Protein AF-A0A356XDW1-F1 (afdb_monomer_lite)

Radius of gyration: 17.41 Å; chains: 1; bounding box: 44×45×43 Å

Sequence (253 aa):
MNKEIVALQLFSIRNHLSNGYKEAVMKISSMGYQGVELAGDYGGMTAFELKEFLGECRLKVIGAHVSFEELMNQLDQVIDFHKEIGNQYIVCPYAPLEAEDDFRGILDDLNRIGEQCRKSDLLFGYHNHAAEFKSFRGHAGFDILLKGTDPDLVFFELDTSWMQVGGHDPVDYCEKYPGRFKLSHIRDYKINENRKIIPQAIGNGIMDFHRIIPSLEKNGCHYLIVELGTNDFESVEASFRNIIKILKRNNTF

pLDDT: mean 94.43, std 7.96, range [47.41, 98.88]

Structure (mmCIF, N/CA/C/O backbone):
data_AF-A0A356XDW1-F1
#
_entry.id   AF-A0A356XDW1-F1
#
loop_
_atom_site.group_PDB
_atom_site.id
_atom_site.type_symbol
_atom_site.label_atom_id
_atom_site.label_alt_id
_atom_site.label_comp_id
_atom_site.label_asym_id
_atom_site.label_entity_id
_atom_site.label_seq_id
_atom_site.pdbx_PDB_ins_code
_atom_site.Cartn_x
_atom_site.Cartn_y
_atom_site.Cartn_z
_atom_site.occupancy
_atom_site.B_iso_or_equiv
_atom_site.auth_seq_id
_atom_site.auth_comp_id
_atom_site.auth_asym_id
_atom_site.auth_atom_id
_atom_site.pdbx_PDB_model_num
ATOM 1 N N . MET A 1 1 ? -10.675 7.616 -6.843 1.00 55.53 1 MET A N 1
ATOM 2 C CA . MET A 1 1 ? -9.928 7.922 -5.610 1.00 55.53 1 MET A CA 1
ATOM 3 C C . MET A 1 1 ? -10.831 8.598 -4.591 1.00 55.53 1 MET A C 1
ATOM 5 O O . MET A 1 1 ? -11.564 9.511 -4.967 1.00 55.53 1 MET A O 1
ATOM 9 N N . ASN A 1 2 ? -10.802 8.166 -3.329 1.00 58.03 2 ASN A N 1
ATOM 10 C CA . ASN A 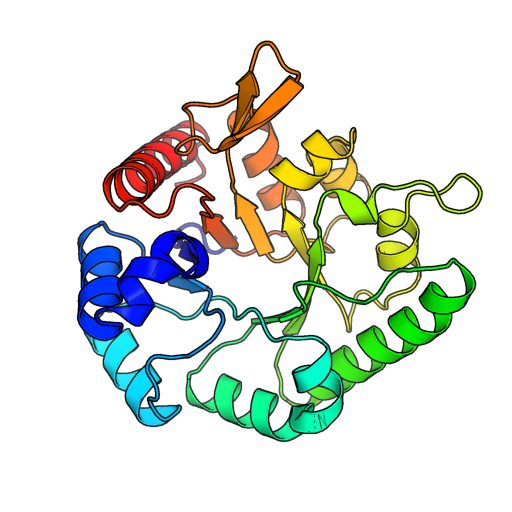1 2 ? -11.407 8.945 -2.251 1.00 58.03 2 ASN A CA 1
ATOM 11 C C . ASN A 1 2 ? -10.444 10.101 -1.949 1.00 58.03 2 ASN A C 1
ATOM 13 O O . ASN A 1 2 ? -9.482 9.936 -1.203 1.00 58.03 2 ASN A O 1
ATOM 17 N N . LYS A 1 3 ? -10.646 11.222 -2.654 1.00 56.84 3 LYS A N 1
ATOM 18 C CA . LYS A 1 3 ? -9.663 12.304 -2.834 1.00 56.84 3 LYS A CA 1
ATOM 19 C C . LYS A 1 3 ? -9.199 12.971 -1.543 1.00 56.84 3 LYS A C 1
ATOM 21 O O . LYS A 1 3 ? -8.251 13.731 -1.586 1.00 56.84 3 LYS A O 1
ATOM 26 N N . GLU A 1 4 ? -9.830 12.686 -0.413 1.00 67.69 4 GLU A N 1
ATOM 27 C CA . GLU A 1 4 ? -9.581 13.368 0.855 1.00 67.69 4 GLU A CA 1
ATOM 28 C C . GLU A 1 4 ? -8.634 12.610 1.794 1.00 67.69 4 GLU A C 1
ATOM 30 O O . GLU A 1 4 ? -8.264 13.158 2.830 1.00 67.69 4 GLU A O 1
ATOM 35 N N . ILE A 1 5 ? -8.246 11.366 1.476 1.00 85.75 5 ILE A N 1
ATOM 36 C CA . ILE A 1 5 ? -7.479 10.515 2.397 1.00 85.75 5 ILE A CA 1
ATOM 37 C C . ILE A 1 5 ? -6.066 10.278 1.869 1.00 85.75 5 ILE A C 1
ATOM 39 O O . ILE A 1 5 ? -5.863 9.553 0.896 1.00 85.75 5 ILE A O 1
ATOM 43 N N . VAL A 1 6 ? -5.093 10.846 2.578 1.00 93.75 6 VAL A N 1
ATOM 44 C CA . VAL A 1 6 ? -3.683 10.470 2.508 1.00 93.75 6 VAL A CA 1
ATOM 45 C C . VAL A 1 6 ? -3.373 9.630 3.737 1.00 93.75 6 VAL A C 1
ATOM 47 O O . VAL A 1 6 ? -3.632 10.045 4.872 1.00 93.75 6 VAL A O 1
ATOM 50 N N . ALA A 1 7 ? -2.816 8.447 3.504 1.00 97.62 7 ALA A N 1
ATOM 51 C CA . ALA A 1 7 ? -2.489 7.510 4.562 1.00 97.62 7 ALA A CA 1
ATOM 52 C C . ALA A 1 7 ? -0.987 7.315 4.729 1.00 97.62 7 ALA A C 1
ATOM 54 O O . ALA A 1 7 ? -0.208 7.677 3.849 1.00 97.62 7 ALA A O 1
ATOM 55 N N . LEU A 1 8 ? -0.596 6.744 5.864 1.00 98.44 8 LEU A N 1
ATOM 56 C CA . LEU A 1 8 ? 0.773 6.321 6.134 1.00 98.44 8 LEU A CA 1
ATOM 57 C C . LEU A 1 8 ? 0.816 4.805 6.337 1.00 98.44 8 LEU A C 1
ATOM 59 O O . LEU A 1 8 ? 0.067 4.282 7.162 1.00 98.44 8 LEU A O 1
ATOM 63 N N . GLN A 1 9 ? 1.734 4.124 5.658 1.00 98.44 9 GLN A N 1
ATOM 64 C CA . GLN A 1 9 ? 2.121 2.758 6.006 1.00 98.44 9 GLN A CA 1
ATOM 65 C C . GLN A 1 9 ? 2.940 2.787 7.301 1.00 98.44 9 GLN A C 1
ATOM 67 O O . GLN A 1 9 ? 4.038 3.356 7.346 1.00 98.44 9 GLN A O 1
ATOM 72 N N . LEU A 1 10 ? 2.397 2.193 8.366 1.00 97.69 10 LEU A N 1
ATOM 73 C CA . LEU A 1 10 ? 2.950 2.226 9.721 1.00 97.69 10 LEU A CA 1
ATOM 74 C C . LEU A 1 10 ? 4.351 1.606 9.838 1.00 97.69 10 LEU A C 1
ATOM 76 O O . LEU A 1 10 ? 5.129 2.025 10.699 1.00 97.69 10 LEU A O 1
ATOM 80 N N . PHE A 1 11 ? 4.753 0.718 8.927 1.00 96.31 11 PHE A N 1
ATOM 81 C CA . PHE A 1 11 ? 6.131 0.222 8.842 1.00 96.31 11 PHE A CA 1
ATOM 82 C C . PHE A 1 11 ? 7.176 1.351 8.703 1.00 96.31 11 PHE A C 1
ATOM 84 O O . PHE A 1 11 ? 8.324 1.220 9.157 1.00 96.31 11 PHE A O 1
ATOM 91 N N . SER A 1 12 ? 6.756 2.509 8.177 1.00 97.25 12 SER A N 1
ATOM 92 C CA . SER A 1 12 ? 7.557 3.737 8.096 1.00 97.25 12 SER A CA 1
ATOM 93 C C . SER A 1 12 ? 8.037 4.253 9.448 1.00 97.25 12 SER A C 1
ATOM 95 O O . SER A 1 12 ? 8.993 5.018 9.480 1.00 97.25 12 SER A O 1
ATOM 97 N N . ILE A 1 13 ? 7.389 3.861 10.549 1.00 96.56 13 ILE A N 1
ATOM 98 C CA . ILE A 1 13 ? 7.710 4.263 11.926 1.00 96.56 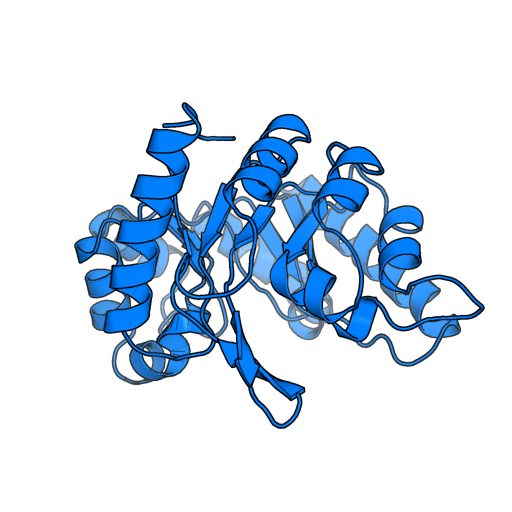13 ILE A CA 1
ATOM 99 C C . ILE A 1 13 ? 7.869 3.057 12.865 1.00 96.56 13 ILE A C 1
ATOM 101 O O . ILE A 1 13 ? 7.737 3.191 14.081 1.00 96.56 13 ILE A O 1
ATOM 105 N N . ARG A 1 14 ? 8.158 1.867 12.324 1.00 95.75 14 ARG A N 1
ATOM 106 C CA . ARG A 1 14 ? 8.240 0.594 13.068 1.00 95.75 14 ARG A CA 1
ATOM 107 C C . ARG A 1 14 ? 9.063 0.651 14.359 1.00 95.75 14 ARG A C 1
ATOM 109 O O . ARG A 1 14 ? 8.660 0.067 15.356 1.00 95.75 14 ARG A O 1
ATOM 116 N N . ASN A 1 15 ? 10.164 1.410 14.390 1.00 94.50 15 ASN A N 1
ATOM 117 C CA . ASN A 1 15 ? 10.976 1.507 15.609 1.00 94.50 15 ASN A CA 1
ATOM 118 C C . ASN A 1 15 ? 10.257 2.310 16.700 1.00 94.50 15 ASN A C 1
ATOM 120 O O . ASN A 1 15 ? 10.447 2.051 17.884 1.00 94.50 15 ASN A O 1
ATOM 124 N N . HIS A 1 16 ? 9.446 3.296 16.322 1.00 95.50 16 HIS A N 1
ATOM 125 C CA . HIS A 1 16 ? 8.624 4.045 17.266 1.00 95.50 16 HIS A CA 1
ATOM 126 C C . HIS A 1 16 ? 7.449 3.206 17.770 1.00 95.50 16 HIS A C 1
ATOM 128 O O . HIS A 1 16 ? 7.153 3.269 18.959 1.00 95.50 16 HIS A O 1
ATOM 134 N N . LEU A 1 17 ? 6.847 2.375 16.911 1.00 95.38 17 LEU A N 1
ATOM 135 C CA . LEU A 1 17 ? 5.764 1.466 17.303 1.00 95.38 17 LEU A CA 1
ATOM 136 C C . LEU A 1 17 ? 6.218 0.492 18.395 1.00 95.38 17 LEU A C 1
ATOM 138 O O . LEU A 1 17 ? 5.558 0.383 19.425 1.00 95.38 17 LEU A O 1
ATOM 142 N N . SER A 1 18 ? 7.400 -0.114 18.238 1.00 91.56 18 SER A N 1
ATOM 143 C CA . SER A 1 18 ? 7.965 -1.026 19.244 1.00 91.56 18 SER A CA 1
ATOM 144 C C . SER A 1 18 ? 8.281 -0.359 20.590 1.00 91.56 18 SER A C 1
ATOM 146 O O . SER A 1 18 ? 8.410 -1.050 21.596 1.00 91.56 18 SER A O 1
ATOM 148 N N . ASN A 1 19 ? 8.411 0.971 20.628 1.00 91.06 19 ASN A N 1
ATOM 149 C CA . ASN A 1 19 ? 8.689 1.737 21.848 1.00 91.06 19 ASN A CA 1
ATOM 150 C C . ASN A 1 19 ? 7.430 2.364 22.477 1.00 91.06 19 ASN A C 1
ATOM 152 O O . ASN A 1 19 ? 7.530 2.992 23.530 1.00 91.06 19 ASN A O 1
ATOM 156 N N . GLY A 1 20 ? 6.268 2.231 21.835 1.00 95.00 20 GLY A N 1
ATOM 157 C CA . GLY A 1 20 ? 5.023 2.878 22.247 1.00 95.00 20 GLY A CA 1
ATOM 158 C C . GLY A 1 20 ? 4.059 3.007 21.075 1.00 95.00 20 GLY A C 1
ATOM 159 O O . GLY A 1 20 ? 4.022 4.036 20.397 1.00 95.00 20 GLY A O 1
ATOM 160 N N . TYR A 1 21 ? 3.290 1.945 20.814 1.00 96.88 21 TYR A N 1
ATOM 161 C CA . TYR A 1 21 ? 2.403 1.871 19.651 1.00 96.88 21 TYR A CA 1
ATOM 162 C C . TYR A 1 21 ? 1.379 3.011 19.644 1.00 96.88 21 TYR A C 1
ATOM 164 O O . TYR A 1 21 ? 1.236 3.722 18.648 1.00 96.88 21 TYR A O 1
ATOM 172 N N . LYS A 1 22 ? 0.695 3.231 20.776 1.00 97.50 22 LYS A N 1
ATOM 173 C CA . LYS A 1 22 ? -0.352 4.253 20.874 1.00 97.50 22 LYS A CA 1
ATOM 174 C C . LYS A 1 22 ? 0.222 5.656 20.709 1.00 97.50 22 LYS A C 1
ATOM 176 O O . LYS A 1 22 ? -0.309 6.449 19.937 1.00 97.50 22 LYS A O 1
ATOM 181 N N . GLU A 1 23 ? 1.324 5.960 21.385 1.00 97.69 23 GLU A N 1
ATOM 182 C CA . GLU A 1 23 ? 1.991 7.260 21.308 1.00 97.69 23 GLU A CA 1
ATOM 183 C C . GLU A 1 23 ? 2.445 7.577 19.882 1.00 97.69 23 GLU A C 1
ATOM 185 O O . GLU A 1 23 ? 2.241 8.690 19.389 1.00 97.69 23 GLU A O 1
ATOM 190 N N . ALA A 1 24 ? 3.022 6.589 19.197 1.00 97.38 24 ALA A N 1
ATOM 191 C CA . ALA A 1 24 ? 3.487 6.745 17.831 1.00 97.38 24 ALA A CA 1
ATOM 192 C C . ALA A 1 24 ? 2.322 6.959 16.846 1.00 97.38 24 ALA A C 1
ATOM 194 O O . ALA A 1 24 ? 2.387 7.874 16.024 1.00 97.38 24 ALA A O 1
ATOM 195 N N . VAL A 1 25 ? 1.228 6.198 16.961 1.00 98.06 25 VAL A N 1
ATOM 196 C CA . VAL A 1 25 ? 0.038 6.363 16.103 1.00 98.06 25 VAL A CA 1
ATOM 197 C C . VAL A 1 25 ? -0.685 7.691 16.370 1.00 98.06 25 VAL A C 1
ATOM 199 O O . VAL A 1 25 ? -1.056 8.386 15.422 1.00 98.06 25 VAL A O 1
ATOM 202 N N . MET A 1 26 ? -0.813 8.117 17.632 1.00 98.06 26 MET A N 1
ATOM 203 C CA . MET A 1 26 ? -1.362 9.441 17.969 1.00 98.06 26 MET A CA 1
ATOM 204 C C . MET A 1 26 ? -0.544 10.570 17.334 1.00 98.06 26 MET A C 1
ATOM 206 O O . MET A 1 26 ? -1.103 11.569 16.874 1.00 98.06 26 MET A O 1
ATOM 210 N N . LYS A 1 27 ? 0.782 10.409 17.250 1.00 98.06 27 LYS A N 1
ATOM 211 C CA . LYS A 1 27 ? 1.644 11.377 16.571 1.00 98.06 27 LYS A CA 1
ATOM 212 C C . LYS A 1 27 ? 1.342 11.465 15.073 1.00 98.06 27 LYS A C 1
ATOM 214 O O . LYS A 1 27 ? 1.272 12.579 14.556 1.00 98.06 27 LYS A O 1
ATOM 219 N N . ILE A 1 28 ? 1.077 10.340 14.406 1.00 97.94 28 ILE A N 1
ATOM 220 C CA . ILE A 1 28 ? 0.663 10.316 12.991 1.00 97.94 28 ILE A CA 1
ATOM 221 C C . ILE A 1 28 ? -0.658 11.060 12.784 1.00 97.94 28 ILE A C 1
ATOM 223 O O . ILE A 1 28 ? -0.751 11.903 11.892 1.00 97.94 28 ILE A O 1
ATOM 227 N N . SER A 1 29 ? -1.641 10.825 13.657 1.00 97.50 29 SER A N 1
ATOM 228 C CA . SER A 1 29 ? -2.903 11.578 13.659 1.00 97.50 29 SER A CA 1
ATOM 229 C C . SER A 1 29 ? -2.667 13.089 13.804 1.00 97.50 29 SER A C 1
ATOM 231 O O . SER A 1 29 ? -3.184 13.883 13.016 1.00 97.50 29 SER A O 1
ATOM 233 N N . SER A 1 30 ? -1.797 13.504 14.734 1.00 97.75 30 SER A N 1
ATOM 234 C CA . SER A 1 30 ? -1.490 14.925 14.969 1.00 97.75 30 SER A CA 1
ATOM 235 C C . SER A 1 30 ? -0.811 15.629 13.785 1.00 97.75 30 SER A C 1
ATOM 237 O O . SER A 1 30 ? -0.920 16.847 13.659 1.00 97.75 30 SER A O 1
ATOM 239 N N . MET A 1 31 ? -0.146 14.876 12.899 1.00 97.19 31 MET A N 1
ATOM 240 C CA . MET A 1 31 ? 0.478 15.402 11.676 1.00 97.19 31 MET A CA 1
ATOM 241 C C . MET A 1 31 ? -0.544 15.679 10.566 1.00 97.19 31 MET A C 1
ATOM 243 O O . MET A 1 31 ? -0.233 16.403 9.621 1.00 97.19 31 MET A O 1
ATOM 247 N N . GLY A 1 32 ? -1.756 15.127 10.681 1.00 96.38 32 GLY A N 1
ATOM 248 C CA . GLY A 1 32 ? -2.864 15.358 9.756 1.00 96.38 32 GLY A CA 1
ATOM 249 C C . GLY A 1 32 ? -3.171 14.209 8.797 1.00 96.38 32 GLY A C 1
ATOM 250 O O . GLY A 1 32 ? -4.098 14.352 7.998 1.00 96.38 32 GLY A O 1
ATOM 251 N N . TYR A 1 33 ? -2.451 13.082 8.867 1.00 97.62 33 TYR A N 1
ATOM 252 C CA . TYR A 1 33 ? -2.825 11.879 8.114 1.00 97.62 33 TYR A CA 1
ATOM 253 C C . TYR A 1 33 ? -4.259 11.469 8.459 1.00 97.62 33 TYR A C 1
ATOM 255 O O . TYR A 1 33 ? -4.651 11.491 9.624 1.00 97.62 33 TYR A O 1
ATOM 263 N N . GLN A 1 34 ? -5.045 11.093 7.448 1.00 96.62 34 GLN A N 1
ATOM 264 C CA . GLN A 1 34 ? -6.447 10.692 7.642 1.00 96.62 34 GLN A CA 1
ATOM 265 C C . GLN A 1 34 ? -6.633 9.172 7.689 1.00 96.62 34 GLN A C 1
ATOM 267 O O . GLN A 1 34 ? -7.713 8.678 8.025 1.00 96.62 34 GLN A O 1
ATOM 272 N N . GLY A 1 35 ? -5.596 8.420 7.331 1.00 97.25 35 GLY A N 1
ATOM 273 C CA . GLY A 1 35 ? -5.626 6.971 7.364 1.00 97.25 35 GLY A CA 1
ATOM 274 C C . GLY A 1 35 ? -4.269 6.357 7.649 1.00 97.25 35 GLY A C 1
ATOM 275 O O . GLY A 1 35 ? -3.232 7.020 7.597 1.00 97.25 35 GLY A O 1
ATOM 276 N N . VAL A 1 36 ? -4.298 5.069 7.946 1.00 98.25 36 VAL A N 1
ATOM 277 C CA . VAL A 1 36 ? -3.116 4.241 8.139 1.00 98.25 36 VAL A CA 1
ATOM 278 C C . VAL A 1 36 ? -3.275 2.942 7.373 1.00 98.25 36 VAL A C 1
ATOM 280 O O . VAL A 1 36 ? -4.375 2.389 7.276 1.00 98.25 36 VAL A O 1
ATOM 283 N N . GLU A 1 37 ? -2.160 2.463 6.846 1.00 98.62 37 GLU A N 1
ATOM 284 C CA . GLU A 1 37 ? -2.013 1.0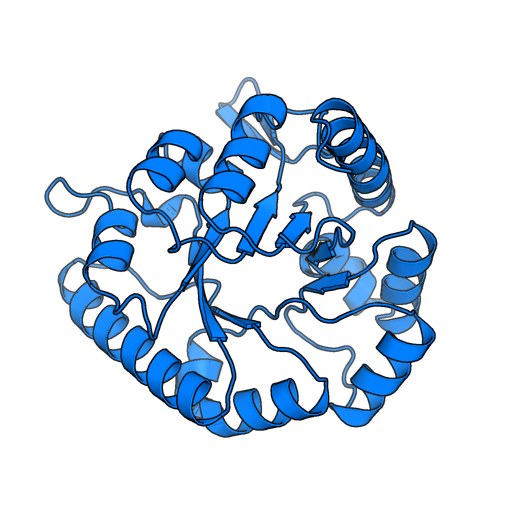68 6.479 1.00 98.62 37 GLU A CA 1
ATOM 285 C C . GLU A 1 37 ? -1.252 0.357 7.596 1.00 98.62 37 GLU A C 1
ATOM 287 O O . GLU A 1 37 ? -0.180 0.802 8.018 1.00 98.62 37 GLU A O 1
ATOM 292 N N . LEU A 1 38 ? -1.850 -0.708 8.122 1.00 98.19 38 LEU A N 1
ATOM 293 C CA . LEU A 1 38 ? -1.281 -1.465 9.231 1.00 98.19 38 LEU A CA 1
ATOM 294 C C . LEU A 1 38 ? -0.185 -2.415 8.730 1.00 98.19 38 LEU A C 1
ATOM 296 O O . LEU A 1 38 ? -0.240 -2.891 7.599 1.00 98.19 38 LEU A O 1
ATOM 300 N N . ALA A 1 39 ? 0.787 -2.732 9.581 1.00 94.19 39 ALA A N 1
ATOM 301 C CA . ALA A 1 39 ? 1.795 -3.755 9.314 1.00 94.19 39 ALA A CA 1
ATOM 302 C C . ALA A 1 39 ? 2.382 -4.278 10.626 1.00 94.19 39 ALA A C 1
ATOM 304 O O . ALA A 1 39 ? 2.553 -3.509 11.573 1.00 94.19 39 ALA A O 1
ATOM 305 N N . GLY A 1 40 ? 2.752 -5.559 10.650 1.00 87.81 40 GLY A N 1
ATOM 306 C CA . GLY A 1 40 ? 3.394 -6.182 11.807 1.00 87.81 40 GLY A CA 1
ATOM 307 C C . GLY A 1 40 ? 2.459 -6.308 13.009 1.00 87.81 40 GLY A C 1
ATOM 308 O O . GLY A 1 40 ? 1.288 -6.644 12.855 1.00 87.81 40 GLY A O 1
ATOM 309 N N . ASP A 1 41 ? 2.985 -6.063 14.212 1.00 81.12 41 ASP A N 1
ATOM 310 C CA . ASP A 1 41 ? 2.179 -6.104 15.428 1.00 81.12 41 ASP A CA 1
ATOM 311 C C . ASP A 1 41 ? 1.271 -4.871 15.541 1.00 81.12 41 ASP A C 1
ATOM 313 O O . ASP A 1 41 ? 1.663 -3.747 15.235 1.00 81.12 41 ASP A O 1
ATOM 317 N N . TYR A 1 42 ? 0.037 -5.078 15.999 1.00 93.25 42 TYR A N 1
ATOM 318 C CA . TYR A 1 42 ? -0.938 -4.004 16.202 1.00 93.25 42 TYR A CA 1
ATOM 319 C C . TYR A 1 42 ? -0.928 -3.496 17.651 1.00 93.25 42 TYR A C 1
ATOM 321 O O . TYR A 1 42 ? -1.976 -3.254 18.254 1.00 93.25 42 TYR A O 1
ATOM 329 N N . GLY A 1 43 ? 0.264 -3.403 18.254 1.00 91.06 43 GLY A N 1
ATOM 330 C CA . GLY A 1 43 ? 0.444 -2.981 19.645 1.00 91.06 43 GLY A CA 1
ATOM 331 C C . GLY A 1 43 ? -0.099 -3.976 20.674 1.00 91.06 43 GLY A C 1
ATOM 332 O O . GLY A 1 43 ? -0.410 -3.582 21.796 1.00 91.06 43 GLY A O 1
ATOM 333 N N . GLY A 1 44 ? -0.270 -5.245 20.285 1.00 92.31 44 GLY A N 1
ATOM 334 C CA . GLY A 1 44 ? -0.852 -6.300 21.124 1.00 92.31 44 GLY A CA 1
ATOM 335 C C . GLY A 1 44 ? -2.343 -6.123 21.441 1.00 92.31 44 GLY A C 1
ATOM 336 O O . GLY A 1 44 ? -2.864 -6.843 22.289 1.00 92.31 44 GLY A O 1
ATOM 337 N N . MET A 1 45 ? -3.018 -5.172 20.791 1.00 96.00 45 MET A N 1
ATOM 338 C CA . MET A 1 45 ? -4.445 -4.917 20.975 1.00 96.00 45 MET A CA 1
ATOM 339 C C . MET A 1 45 ? -5.293 -5.961 20.248 1.00 96.00 45 MET A C 1
ATOM 341 O O . MET A 1 45 ? -4.946 -6.435 19.164 1.00 96.00 45 MET A O 1
ATOM 345 N N . THR A 1 46 ? -6.449 -6.273 20.824 1.00 96.56 46 THR A N 1
ATOM 346 C CA . THR A 1 46 ? -7.524 -6.977 20.117 1.00 96.56 46 THR A CA 1
ATOM 347 C C . THR A 1 46 ? -8.078 -6.120 18.972 1.00 96.56 46 THR A C 1
ATOM 349 O O . THR A 1 46 ? -7.873 -4.904 18.935 1.00 96.56 46 THR A O 1
ATOM 352 N N . ALA A 1 47 ? -8.822 -6.731 18.042 1.00 97.19 47 ALA A N 1
ATOM 353 C CA . ALA A 1 47 ? -9.470 -6.001 16.952 1.00 97.19 47 ALA A CA 1
ATOM 354 C C . ALA A 1 47 ? -10.368 -4.870 17.483 1.00 97.19 47 ALA A C 1
ATOM 356 O O . ALA A 1 47 ? -10.244 -3.722 17.055 1.00 97.19 47 ALA A O 1
ATOM 357 N N . PHE A 1 48 ? -11.213 -5.165 18.473 1.00 97.31 48 PHE A N 1
ATOM 358 C CA . PHE A 1 48 ? -12.063 -4.166 19.116 1.00 97.31 48 PHE A CA 1
ATOM 359 C C . PHE A 1 48 ? -11.265 -2.992 19.707 1.00 97.31 48 PHE A C 1
ATOM 361 O O . PHE A 1 48 ? -11.565 -1.834 19.421 1.00 97.31 48 PHE A O 1
ATOM 368 N N . GLU A 1 49 ? -10.220 -3.270 20.492 1.00 98.12 49 GLU A N 1
ATOM 369 C CA . GLU A 1 49 ? -9.392 -2.222 21.105 1.00 98.12 49 GLU A CA 1
ATOM 370 C C . GLU A 1 49 ? -8.672 -1.367 20.060 1.00 98.12 49 GLU A C 1
ATOM 372 O O . GLU A 1 49 ? -8.615 -0.144 20.196 1.00 98.12 49 GLU A O 1
ATOM 377 N N . LEU A 1 50 ? -8.148 -1.996 19.002 1.00 98.25 50 LEU A N 1
ATOM 378 C CA . LEU A 1 50 ? -7.497 -1.286 17.907 1.00 98.25 50 LEU A CA 1
ATOM 379 C C . LEU A 1 50 ? -8.491 -0.382 17.171 1.00 98.25 50 LEU A C 1
ATOM 381 O O . LEU A 1 50 ? -8.161 0.762 16.858 1.00 98.25 50 LEU A O 1
ATOM 385 N N . LYS A 1 51 ? -9.709 -0.870 16.917 1.00 98.06 51 LYS A N 1
ATOM 386 C CA . LYS A 1 51 ? -10.777 -0.102 16.271 1.00 98.06 51 LYS A CA 1
ATOM 387 C C . LYS A 1 51 ? -11.141 1.144 17.069 1.00 98.06 51 LYS A C 1
ATOM 389 O O . LYS A 1 51 ? -11.171 2.234 16.497 1.00 98.06 51 LYS A O 1
ATOM 394 N N . GLU A 1 52 ? -11.397 0.990 18.367 1.00 98.31 52 GLU A N 1
ATOM 395 C CA . GLU A 1 52 ? -11.736 2.111 19.248 1.00 98.31 52 GLU A CA 1
ATOM 396 C C . GLU A 1 52 ? -10.592 3.128 19.281 1.00 98.31 52 GLU A C 1
ATOM 398 O O . GLU A 1 52 ? -10.807 4.315 19.040 1.00 98.31 52 GLU A O 1
ATOM 403 N N . PHE A 1 53 ? -9.355 2.658 19.456 1.00 98.44 53 PHE A N 1
ATOM 404 C CA . PHE A 1 53 ? -8.177 3.520 19.498 1.00 98.44 53 PHE A CA 1
ATOM 405 C C . PHE A 1 53 ? -7.948 4.302 18.191 1.00 98.44 53 PHE A C 1
ATOM 407 O O . PHE A 1 53 ? -7.687 5.509 18.214 1.00 98.44 53 PHE A O 1
ATOM 414 N N . LEU A 1 54 ? -8.062 3.649 17.031 1.00 98.06 54 LEU A N 1
ATOM 415 C CA . LEU A 1 54 ? -7.945 4.334 15.740 1.00 98.06 54 LEU A CA 1
ATOM 416 C C . LEU A 1 54 ? -9.107 5.313 15.515 1.00 98.06 54 LEU A C 1
ATOM 418 O O . LEU A 1 54 ? -8.894 6.393 14.959 1.00 98.06 54 LEU A O 1
ATOM 422 N N . GLY A 1 55 ? -10.303 4.984 16.012 1.00 97.94 55 GLY A N 1
ATOM 423 C CA . GLY A 1 55 ? -11.461 5.876 16.048 1.00 97.94 55 GLY A CA 1
ATOM 424 C C . GLY A 1 55 ? -11.217 7.142 16.874 1.00 97.94 55 GLY A C 1
ATOM 425 O O . GLY A 1 55 ? -11.478 8.245 16.386 1.00 97.94 55 GLY A O 1
ATOM 426 N N . GLU A 1 56 ? -10.642 7.015 18.073 1.00 98.06 56 GLU A N 1
ATOM 427 C CA . GLU A 1 56 ? -10.211 8.147 18.911 1.00 98.06 56 GLU A CA 1
ATOM 428 C C . GLU A 1 56 ? -9.178 9.022 18.190 1.00 98.06 56 GLU A C 1
ATOM 430 O O . GLU A 1 56 ? -9.269 10.253 18.202 1.00 98.06 56 GLU A O 1
ATOM 435 N N . CYS A 1 57 ? -8.239 8.385 17.485 1.00 97.88 57 CYS A N 1
ATOM 436 C CA . CYS A 1 57 ? -7.249 9.062 16.651 1.00 97.88 57 CYS A CA 1
ATOM 437 C C . CYS A 1 57 ? -7.834 9.642 15.352 1.00 97.88 57 CYS A C 1
ATOM 439 O O . CYS A 1 57 ? -7.119 10.336 14.629 1.00 97.88 57 CYS A O 1
ATOM 441 N N . ARG A 1 58 ? -9.108 9.371 15.031 1.00 96.69 58 ARG A N 1
ATOM 442 C CA . ARG A 1 58 ? -9.760 9.733 13.758 1.00 96.69 58 ARG A CA 1
ATOM 443 C C . ARG A 1 58 ? -9.010 9.217 12.524 1.00 96.69 58 ARG A C 1
ATOM 445 O O . ARG A 1 58 ? -9.055 9.843 11.466 1.00 96.69 58 ARG A O 1
ATOM 452 N N . LEU A 1 59 ? -8.331 8.081 12.660 1.00 97.62 59 LEU A N 1
ATOM 453 C CA . LEU A 1 59 ? -7.588 7.428 11.588 1.00 97.62 59 LEU A CA 1
ATOM 454 C C . LEU A 1 59 ? -8.418 6.285 11.009 1.00 97.62 59 LEU A C 1
ATOM 456 O O . LEU A 1 59 ? -8.874 5.401 11.731 1.00 97.62 59 LEU A O 1
ATOM 460 N N . LYS A 1 60 ? -8.593 6.280 9.687 1.00 97.25 60 LYS A N 1
ATOM 461 C CA . LYS A 1 60 ? -9.196 5.146 8.977 1.00 97.25 60 LYS A CA 1
ATOM 462 C C . LYS A 1 60 ? -8.150 4.077 8.681 1.00 97.25 60 LYS A C 1
ATOM 464 O O . LYS A 1 60 ? -7.049 4.405 8.247 1.00 97.25 60 LYS A O 1
ATOM 469 N N . VAL A 1 61 ? -8.517 2.808 8.823 1.00 97.38 61 VAL A N 1
ATOM 470 C CA . VAL A 1 61 ? -7.714 1.711 8.270 1.00 97.38 61 VAL A CA 1
ATOM 471 C C . VAL A 1 61 ? -8.017 1.614 6.780 1.00 97.38 61 VAL A C 1
ATOM 473 O O . VAL A 1 61 ? -9.166 1.397 6.400 1.00 97.38 61 VAL A O 1
ATOM 476 N N . ILE A 1 62 ? -7.008 1.833 5.939 1.00 96.19 62 ILE A N 1
ATOM 477 C CA . ILE A 1 62 ? -7.157 1.795 4.472 1.00 96.19 62 ILE A CA 1
ATOM 478 C C . ILE A 1 62 ? -6.401 0.637 3.820 1.00 96.19 62 ILE A C 1
ATOM 480 O O . ILE A 1 62 ? -6.424 0.502 2.601 1.00 96.19 62 ILE A O 1
ATOM 484 N N . GLY A 1 63 ? -5.772 -0.197 4.643 1.00 98.00 63 GLY A N 1
ATOM 485 C CA . GLY A 1 63 ? -5.133 -1.439 4.255 1.00 98.00 63 GLY A CA 1
ATOM 486 C C . GLY A 1 63 ? -4.407 -2.080 5.427 1.00 98.00 63 GLY A C 1
ATOM 487 O O . GLY A 1 63 ? -4.259 -1.478 6.499 1.00 98.00 63 GLY A O 1
ATOM 488 N N . ALA A 1 64 ? -3.931 -3.297 5.208 1.00 98.56 64 ALA A N 1
ATOM 489 C CA . ALA A 1 64 ? -3.005 -3.961 6.102 1.00 98.56 64 ALA A CA 1
ATOM 490 C C . ALA A 1 64 ? -2.083 -4.889 5.315 1.00 98.56 64 ALA A C 1
ATOM 492 O O . ALA A 1 64 ? -2.553 -5.699 4.513 1.00 98.56 64 ALA A O 1
ATOM 493 N N . HIS A 1 65 ? -0.786 -4.801 5.593 1.00 98.69 65 HIS A N 1
ATOM 494 C CA . HIS A 1 65 ? 0.195 -5.786 5.165 1.00 98.69 65 HIS A CA 1
ATOM 495 C C . HIS A 1 65 ? 0.105 -7.009 6.075 1.00 98.69 65 HIS A C 1
ATOM 497 O O . HIS A 1 65 ? 0.361 -6.911 7.277 1.00 98.69 65 HIS A O 1
ATOM 503 N N . VAL A 1 66 ? -0.246 -8.153 5.487 1.00 98.38 66 VAL A N 1
ATOM 504 C CA . VAL A 1 66 ? -0.342 -9.455 6.163 1.00 98.38 66 VAL A CA 1
ATOM 505 C C . VAL A 1 66 ? 0.614 -10.424 5.482 1.00 98.38 66 VAL A C 1
ATOM 507 O O . VAL A 1 66 ? 0.634 -10.532 4.253 1.00 98.38 66 VAL A O 1
ATOM 510 N N . SER A 1 67 ? 1.443 -11.109 6.269 1.00 97.56 67 SER A N 1
ATOM 511 C CA . SER A 1 67 ? 2.474 -11.995 5.728 1.00 97.56 67 SER A CA 1
ATOM 512 C C . SER A 1 67 ? 1.864 -13.142 4.913 1.00 97.56 67 SER A C 1
ATOM 514 O O . SER A 1 67 ? 0.771 -13.627 5.205 1.00 97.56 67 SER A O 1
ATOM 516 N N . PHE A 1 68 ? 2.580 -13.612 3.886 1.00 96.69 68 PHE A N 1
ATOM 517 C CA . PHE A 1 68 ? 2.129 -14.764 3.096 1.00 96.69 68 PHE A CA 1
ATOM 518 C C . PHE A 1 68 ? 1.918 -16.010 3.968 1.00 96.69 68 PHE A C 1
ATOM 520 O O . PHE A 1 68 ? 0.961 -16.749 3.769 1.00 96.69 68 PHE A O 1
ATOM 527 N N . GLU A 1 69 ? 2.761 -16.210 4.982 1.00 96.50 69 GLU A N 1
ATOM 528 C CA . GLU A 1 69 ? 2.622 -17.314 5.933 1.00 96.50 69 GLU A CA 1
ATOM 529 C C . GLU A 1 69 ? 1.309 -17.241 6.727 1.00 96.50 69 GLU A C 1
ATOM 531 O O . GLU A 1 69 ? 0.603 -18.245 6.843 1.00 96.50 69 GLU A O 1
ATOM 536 N N . GLU A 1 70 ? 0.943 -16.066 7.244 1.00 97.12 70 GLU A N 1
ATOM 537 C CA . GLU A 1 70 ? -0.332 -15.874 7.944 1.00 97.12 70 GLU A CA 1
ATOM 538 C C . GLU A 1 70 ? -1.524 -16.078 7.011 1.00 97.12 70 GLU A C 1
ATOM 540 O O . GLU A 1 70 ? -2.471 -16.772 7.374 1.00 97.12 70 GLU A O 1
ATOM 545 N N . LEU A 1 71 ? -1.460 -15.557 5.784 1.00 98.00 71 LEU A N 1
ATOM 546 C CA . LEU A 1 71 ? -2.518 -15.743 4.788 1.00 98.00 71 LEU A CA 1
ATOM 547 C C . LEU A 1 71 ? -2.709 -17.212 4.396 1.00 98.00 71 LEU A C 1
ATOM 549 O O . LEU A 1 71 ? -3.815 -17.623 4.058 1.00 98.00 71 LEU A O 1
ATOM 553 N N . MET A 1 72 ? -1.649 -18.015 4.444 1.00 97.25 72 MET A N 1
ATOM 554 C CA . MET A 1 72 ? -1.720 -19.437 4.120 1.00 97.25 72 MET A CA 1
ATOM 555 C C . MET A 1 72 ? -2.256 -20.282 5.275 1.00 97.25 72 MET A C 1
ATOM 557 O O . MET A 1 72 ? -2.988 -21.243 5.036 1.00 97.25 72 MET A O 1
ATOM 561 N N . ASN A 1 73 ? -1.908 -19.928 6.513 1.00 97.75 73 ASN A N 1
ATOM 562 C CA . ASN A 1 73 ? -2.161 -20.770 7.683 1.00 97.75 73 ASN A CA 1
ATOM 563 C C . ASN A 1 73 ? -3.320 -20.286 8.569 1.00 97.75 73 ASN A C 1
ATOM 565 O O . ASN A 1 73 ? -3.838 -21.070 9.361 1.00 97.75 73 ASN A O 1
ATOM 569 N N . GLN A 1 74 ? -3.698 -19.008 8.479 1.00 97.56 74 GLN A N 1
ATOM 570 C CA . GLN A 1 74 ? -4.584 -18.324 9.432 1.00 97.56 74 GLN A CA 1
ATOM 571 C C . GLN A 1 74 ? -5.578 -17.367 8.742 1.00 97.56 74 GLN A C 1
ATOM 573 O O . GLN A 1 74 ? -5.987 -16.354 9.312 1.00 97.56 74 GLN A O 1
ATOM 578 N N . LEU A 1 75 ? -5.961 -17.656 7.493 1.00 98.19 75 LEU A N 1
ATOM 579 C CA . LEU A 1 75 ? -6.761 -16.738 6.675 1.00 98.19 75 LEU A CA 1
ATOM 580 C C . LEU A 1 75 ? -8.101 -16.354 7.313 1.00 98.19 75 LEU A C 1
ATOM 582 O O . LEU A 1 75 ? -8.472 -15.184 7.280 1.00 98.19 75 LEU A O 1
ATOM 586 N N . ASP A 1 76 ? -8.813 -17.310 7.910 1.00 98.19 76 ASP A N 1
ATOM 587 C CA . ASP A 1 76 ? -10.111 -17.044 8.540 1.00 98.19 76 ASP A CA 1
ATOM 588 C C . ASP A 1 76 ? -9.961 -16.063 9.714 1.00 98.19 76 ASP A C 1
ATOM 590 O O . ASP A 1 76 ? -10.734 -15.114 9.834 1.00 98.19 76 ASP A O 1
ATOM 594 N N . GLN A 1 77 ? -8.911 -16.223 10.531 1.00 97.81 77 GLN A N 1
ATOM 595 C CA . GLN A 1 77 ? -8.617 -15.310 11.639 1.00 97.81 77 GLN A CA 1
ATOM 596 C C . GLN A 1 77 ? -8.251 -13.910 11.135 1.00 97.81 77 GLN A C 1
ATOM 598 O O . GLN A 1 77 ? -8.701 -12.914 11.702 1.00 97.81 77 GLN A O 1
ATOM 603 N N . VAL A 1 78 ? -7.466 -13.829 10.057 1.00 97.94 78 VAL A N 1
ATOM 604 C CA . VAL A 1 78 ? -7.113 -12.565 9.394 1.00 97.94 78 VAL A CA 1
ATOM 605 C C . VAL A 1 78 ? -8.376 -11.861 8.880 1.00 97.94 78 VAL A C 1
ATOM 607 O O . VAL A 1 78 ? -8.560 -10.666 9.118 1.00 97.94 78 VAL A O 1
ATOM 610 N N . ILE A 1 79 ? -9.274 -12.593 8.214 1.00 98.44 79 ILE A N 1
ATOM 611 C CA . ILE A 1 79 ? -10.547 -12.070 7.700 1.00 98.44 79 ILE A CA 1
ATOM 612 C C . ILE A 1 79 ? -11.416 -11.534 8.842 1.00 98.44 79 ILE A C 1
ATOM 614 O O . ILE A 1 79 ? -11.879 -10.393 8.767 1.00 98.44 79 ILE A O 1
ATOM 618 N N . ASP A 1 80 ? -11.624 -12.320 9.899 1.00 98.12 80 ASP A N 1
ATOM 619 C CA . ASP A 1 80 ? -12.462 -11.923 11.034 1.00 98.12 80 ASP A CA 1
ATOM 620 C C . ASP A 1 80 ? -11.908 -10.674 11.729 1.00 98.12 80 ASP A C 1
ATOM 622 O O . ASP A 1 80 ? -12.648 -9.710 11.956 1.00 98.12 80 ASP A O 1
ATOM 626 N N . PHE A 1 81 ? -10.592 -10.639 11.968 1.00 98.00 81 PHE A N 1
ATOM 627 C CA . PHE A 1 81 ? -9.915 -9.485 12.554 1.00 98.00 81 PHE A CA 1
ATOM 628 C C . PHE A 1 81 ? -10.117 -8.225 11.704 1.00 98.00 81 PHE A C 1
ATOM 630 O O . PHE A 1 81 ? -10.528 -7.176 12.210 1.00 98.00 81 PHE A O 1
ATOM 637 N N . HIS A 1 82 ? -9.866 -8.311 10.394 1.00 97.94 82 HIS A N 1
ATOM 638 C CA . HIS A 1 82 ? -9.957 -7.147 9.516 1.00 97.94 82 HIS A CA 1
ATOM 639 C C . HIS A 1 82 ? -11.390 -6.647 9.318 1.00 97.94 82 HIS A C 1
ATOM 641 O O . HIS A 1 82 ? -11.600 -5.432 9.249 1.00 97.94 82 HIS A O 1
ATOM 647 N N . LYS A 1 83 ? -12.386 -7.539 9.320 1.00 97.69 83 LYS A N 1
ATOM 648 C CA . LYS A 1 83 ? -13.802 -7.143 9.329 1.00 97.69 83 LYS A CA 1
ATOM 649 C C . LYS A 1 83 ? -14.165 -6.386 10.595 1.00 97.69 83 LYS A C 1
ATOM 651 O O . LYS A 1 83 ? -14.847 -5.364 10.522 1.00 97.69 83 LYS A O 1
ATOM 656 N N . GLU A 1 84 ? -13.710 -6.863 11.750 1.00 97.50 84 GLU A N 1
ATOM 657 C CA . GLU A 1 84 ? -14.040 -6.248 13.031 1.00 97.50 84 GLU A CA 1
ATOM 658 C C . GLU A 1 84 ? -13.493 -4.818 13.131 1.00 97.50 84 GLU A C 1
ATOM 660 O O . GLU A 1 84 ? -14.248 -3.895 13.472 1.00 97.50 84 GLU A O 1
ATOM 665 N N . ILE A 1 85 ? -12.236 -4.600 12.726 1.00 96.94 85 ILE A N 1
ATOM 666 C CA . ILE A 1 85 ? -11.624 -3.259 12.700 1.00 96.94 85 ILE A CA 1
ATOM 667 C C . ILE A 1 85 ? -12.162 -2.359 11.579 1.00 96.94 85 ILE A C 1
ATOM 669 O O . ILE A 1 85 ? -11.859 -1.167 11.551 1.00 96.94 85 ILE A O 1
ATOM 673 N N . GLY A 1 86 ? -12.965 -2.903 10.660 1.00 96.12 86 GLY A N 1
ATOM 674 C CA . GLY A 1 86 ? -13.517 -2.174 9.519 1.00 96.12 86 GLY A CA 1
ATOM 675 C C . GLY A 1 86 ? -12.502 -1.897 8.407 1.00 96.12 86 GLY A C 1
ATOM 676 O O . GLY A 1 86 ? -12.676 -0.936 7.658 1.00 96.12 86 GLY A O 1
ATOM 677 N N . ASN A 1 87 ? -11.445 -2.707 8.301 1.00 97.50 87 ASN A N 1
ATOM 678 C CA . ASN A 1 87 ? -10.523 -2.673 7.171 1.00 97.50 87 ASN A CA 1
ATOM 679 C C . ASN A 1 87 ? -11.160 -3.366 5.959 1.00 97.50 87 ASN A C 1
ATOM 681 O O . ASN A 1 87 ? -11.785 -4.412 6.102 1.00 97.50 87 ASN A O 1
ATOM 685 N N . GLN A 1 88 ? -10.962 -2.811 4.765 1.00 97.00 88 GLN A N 1
ATOM 686 C CA . GLN A 1 88 ? -11.459 -3.388 3.511 1.00 97.00 88 GLN A CA 1
ATOM 687 C C . GLN A 1 88 ? -10.355 -4.052 2.672 1.00 97.00 88 GLN A C 1
ATOM 689 O O . GLN A 1 88 ? -10.671 -4.870 1.810 1.00 97.00 88 GLN A O 1
ATOM 694 N N . TYR A 1 89 ? -9.080 -3.715 2.895 1.00 98.50 89 TYR A N 1
ATOM 695 C CA . TYR A 1 89 ? -7.975 -4.135 2.028 1.00 98.50 89 TYR A CA 1
ATOM 696 C C . TYR A 1 89 ? -6.955 -4.972 2.803 1.00 98.50 89 TYR A C 1
ATOM 698 O O . TYR A 1 89 ? -6.322 -4.484 3.737 1.00 98.50 89 TYR A O 1
ATOM 706 N N . ILE A 1 90 ? -6.776 -6.226 2.400 1.00 98.69 90 ILE A N 1
ATOM 707 C CA . ILE A 1 90 ? -5.693 -7.094 2.875 1.00 98.69 90 ILE A CA 1
ATOM 708 C C . ILE A 1 90 ? -4.658 -7.181 1.760 1.00 98.69 90 ILE A C 1
ATOM 710 O O . ILE A 1 90 ? -4.998 -7.529 0.629 1.00 98.69 90 ILE A O 1
ATOM 714 N N . VAL A 1 91 ? -3.403 -6.876 2.070 1.00 98.81 91 VAL A N 1
ATOM 715 C CA . VAL A 1 91 ? -2.315 -6.844 1.095 1.00 98.81 91 VAL A CA 1
ATOM 716 C C . VAL A 1 91 ? -1.226 -7.822 1.518 1.00 98.81 91 VAL A C 1
ATOM 718 O O . VAL A 1 91 ? -0.717 -7.757 2.633 1.00 98.81 91 VAL A O 1
ATOM 721 N N . CYS A 1 92 ? -0.858 -8.734 0.623 1.00 98.44 92 CYS A N 1
ATOM 722 C CA . CYS A 1 92 ? 0.319 -9.576 0.778 1.00 98.44 92 CYS A CA 1
ATOM 723 C C . CYS A 1 92 ? 1.557 -8.791 0.309 1.00 98.44 92 CYS A C 1
ATOM 725 O O . CYS A 1 92 ? 1.647 -8.482 -0.883 1.00 98.44 92 CYS A O 1
ATOM 727 N N . PRO A 1 93 ? 2.510 -8.453 1.197 1.00 96.88 93 PRO A N 1
ATOM 728 C CA . PRO A 1 93 ? 3.651 -7.617 0.835 1.00 96.88 93 PRO A CA 1
ATOM 729 C C . PRO A 1 93 ? 4.778 -8.376 0.144 1.00 96.88 93 PRO A C 1
ATOM 731 O O . PRO A 1 93 ? 5.690 -7.770 -0.408 1.00 96.88 93 PRO A O 1
ATOM 734 N N . TYR A 1 94 ? 4.759 -9.703 0.217 1.00 94.00 94 TYR A N 1
ATOM 735 C CA . TYR A 1 94 ? 5.821 -10.539 -0.308 1.00 94.00 94 TYR A CA 1
ATOM 736 C C . TYR A 1 94 ? 5.340 -11.980 -0.428 1.00 94.00 94 TYR A C 1
ATOM 738 O O . TYR A 1 94 ? 4.760 -12.506 0.519 1.00 94.00 94 TYR A O 1
ATOM 746 N N . ALA A 1 95 ? 5.666 -12.630 -1.542 1.00 89.62 95 ALA A N 1
ATOM 747 C CA . ALA A 1 95 ? 5.578 -14.075 -1.708 1.00 89.62 95 ALA A CA 1
ATOM 748 C C . ALA A 1 95 ? 6.953 -14.638 -2.122 1.00 89.62 95 ALA A C 1
ATOM 750 O O . ALA A 1 95 ? 7.732 -13.932 -2.773 1.00 89.62 95 ALA A O 1
ATOM 751 N N . PRO A 1 96 ? 7.277 -15.895 -1.769 1.00 84.00 96 PRO A N 1
ATOM 752 C CA . PRO A 1 96 ? 8.545 -16.517 -2.141 1.00 84.00 96 PRO A CA 1
ATOM 753 C C . PRO A 1 96 ? 8.577 -16.837 -3.646 1.00 84.00 96 PRO A C 1
ATOM 755 O O . PRO A 1 96 ? 8.171 -17.908 -4.085 1.00 84.00 96 PRO A O 1
ATOM 758 N N . LEU A 1 97 ? 9.049 -15.876 -4.443 1.00 77.56 97 LEU A N 1
ATOM 759 C CA . LEU A 1 97 ? 9.210 -15.975 -5.897 1.00 77.56 97 LEU A CA 1
ATOM 760 C C . LEU A 1 97 ? 10.665 -16.345 -6.235 1.00 77.56 97 LEU A C 1
ATOM 762 O O . LEU A 1 97 ? 11.466 -15.479 -6.599 1.00 77.56 97 LEU A O 1
ATOM 766 N N . GLU A 1 98 ? 11.035 -17.614 -6.053 1.00 70.25 98 GLU A N 1
ATOM 767 C CA . GLU A 1 98 ? 12.422 -18.089 -6.210 1.00 70.25 98 GLU A CA 1
ATOM 768 C C . GLU A 1 98 ? 12.704 -18.600 -7.639 1.00 70.25 98 GLU A C 1
ATOM 770 O O . GLU A 1 98 ? 13.748 -18.287 -8.220 1.00 70.25 98 GLU A O 1
ATOM 775 N N . ALA A 1 99 ? 11.763 -19.331 -8.242 1.00 67.50 99 ALA A N 1
ATOM 776 C CA . ALA A 1 99 ? 11.865 -19.908 -9.580 1.00 67.50 99 ALA A CA 1
ATOM 777 C C . ALA A 1 99 ? 10.572 -19.753 -10.402 1.00 67.50 99 ALA A C 1
ATOM 779 O O . ALA A 1 99 ? 9.503 -19.422 -9.904 1.00 67.50 99 ALA A O 1
ATOM 780 N N . GLU A 1 100 ? 10.661 -19.997 -11.711 1.00 66.19 100 GLU A N 1
ATOM 781 C CA . GLU A 1 100 ? 9.515 -19.849 -12.619 1.00 66.19 100 GLU A CA 1
ATOM 782 C C . GLU A 1 100 ? 8.384 -20.846 -12.340 1.00 66.19 100 GLU A C 1
ATOM 784 O O . GLU A 1 100 ? 7.214 -20.474 -12.402 1.00 66.19 100 GLU A O 1
ATOM 789 N N . ASP A 1 101 ? 8.726 -22.091 -11.996 1.00 67.06 101 ASP A N 1
ATOM 790 C CA . ASP A 1 101 ? 7.733 -23.108 -11.636 1.00 67.06 101 ASP A CA 1
ATOM 791 C C . ASP A 1 101 ? 6.973 -22.723 -10.349 1.00 67.06 101 ASP A C 1
ATOM 793 O O . ASP A 1 101 ? 5.814 -23.113 -10.180 1.00 67.06 101 ASP A O 1
ATOM 797 N N . ASP A 1 102 ? 7.567 -21.872 -9.503 1.00 74.19 102 ASP A N 1
ATOM 798 C CA . ASP A 1 102 ? 6.939 -21.377 -8.275 1.00 74.19 102 ASP A CA 1
ATOM 799 C C . ASP A 1 102 ? 5.812 -20.383 -8.568 1.00 74.19 102 ASP A C 1
ATOM 801 O O . ASP A 1 102 ? 4.872 -20.273 -7.781 1.00 74.19 102 ASP A O 1
ATOM 805 N N . PHE A 1 103 ? 5.828 -19.706 -9.726 1.00 85.44 103 PHE A N 1
ATOM 806 C CA . PHE A 1 103 ? 4.757 -18.767 -10.064 1.00 85.44 103 PHE A CA 1
ATOM 807 C C . PHE A 1 103 ? 3.413 -19.469 -10.160 1.00 85.44 103 PHE A C 1
ATOM 809 O O . PHE A 1 103 ? 2.423 -18.895 -9.734 1.00 85.44 103 PHE A O 1
ATOM 816 N N . ARG A 1 104 ? 3.333 -20.703 -10.670 1.00 87.69 104 ARG A N 1
ATOM 817 C CA . ARG A 1 104 ? 2.032 -21.378 -10.765 1.00 87.69 104 ARG A CA 1
ATOM 818 C C . ARG A 1 104 ? 1.418 -21.612 -9.385 1.00 87.69 104 ARG A C 1
ATOM 820 O O . ARG A 1 104 ? 0.254 -21.282 -9.191 1.00 87.69 104 ARG A O 1
ATOM 827 N N . GLY A 1 105 ? 2.209 -22.132 -8.444 1.00 91.31 105 GLY A N 1
ATOM 828 C CA . GLY A 1 105 ? 1.757 -22.349 -7.069 1.00 91.31 105 GLY A CA 1
ATOM 829 C C . GLY A 1 105 ? 1.347 -21.041 -6.398 1.00 91.31 105 GLY A C 1
ATOM 830 O O . GLY A 1 105 ? 0.242 -20.939 -5.874 1.00 91.31 105 GLY A O 1
ATOM 831 N N . ILE A 1 106 ? 2.183 -20.005 -6.516 1.00 93.62 106 ILE A N 1
ATOM 832 C CA . ILE A 1 106 ? 1.886 -18.688 -5.944 1.00 93.62 106 ILE A CA 1
ATOM 833 C C . ILE A 1 106 ? 0.638 -18.057 -6.572 1.00 93.62 106 ILE A C 1
ATOM 835 O O . ILE A 1 106 ? -0.180 -17.494 -5.856 1.00 93.62 106 ILE A O 1
ATOM 839 N N . LEU A 1 107 ? 0.444 -18.157 -7.886 1.00 95.56 107 LEU A N 1
ATOM 840 C CA . LEU A 1 107 ? -0.750 -17.636 -8.556 1.00 95.56 107 LEU A CA 1
ATOM 841 C C . LEU A 1 107 ? -2.026 -18.339 -8.071 1.00 95.56 107 LEU A C 1
ATOM 843 O O . LEU A 1 107 ? -3.023 -17.667 -7.798 1.00 95.56 107 LEU A O 1
ATOM 847 N N . ASP A 1 108 ? -1.989 -19.668 -7.943 1.00 95.88 108 ASP A N 1
ATOM 848 C CA . ASP A 1 108 ? -3.109 -20.456 -7.420 1.00 95.88 108 ASP A CA 1
ATOM 849 C C . ASP A 1 108 ? -3.420 -20.060 -5.965 1.00 95.88 108 ASP A C 1
ATOM 851 O O . ASP A 1 108 ? -4.584 -19.843 -5.616 1.00 95.88 108 ASP A O 1
ATOM 855 N N . ASP A 1 109 ? -2.392 -19.878 -5.131 1.00 96.81 109 ASP A N 1
ATOM 856 C CA . ASP A 1 109 ? -2.550 -19.437 -3.744 1.00 96.81 109 ASP A CA 1
ATOM 857 C C . ASP A 1 109 ? -3.111 -18.016 -3.636 1.00 96.81 109 ASP A C 1
ATOM 859 O O . ASP A 1 109 ? -4.078 -17.800 -2.903 1.00 96.81 109 ASP A O 1
ATOM 863 N N . LEU A 1 110 ? -2.581 -17.053 -4.396 1.00 98.06 110 LEU A N 1
ATOM 864 C CA . LEU A 1 110 ? -3.073 -15.672 -4.392 1.00 98.06 110 LEU A CA 1
ATOM 865 C C . LEU A 1 110 ? -4.540 -15.592 -4.840 1.00 98.06 110 LEU A C 1
ATOM 867 O O . LEU A 1 110 ? -5.335 -14.894 -4.210 1.00 98.06 110 LEU A O 1
ATOM 871 N N . ASN A 1 111 ? -4.924 -16.329 -5.887 1.00 98.56 111 ASN A N 1
ATOM 872 C CA . ASN A 1 111 ? -6.317 -16.388 -6.336 1.00 98.56 111 ASN A CA 1
ATOM 873 C C . ASN A 1 111 ? -7.222 -17.045 -5.286 1.00 98.56 111 ASN A C 1
ATOM 875 O O . ASN A 1 111 ? -8.309 -16.535 -5.015 1.00 98.56 111 ASN A O 1
ATOM 879 N N . ARG A 1 112 ? -6.772 -18.137 -4.655 1.00 98.44 112 ARG A N 1
ATOM 880 C CA . ARG A 1 112 ? -7.520 -18.819 -3.589 1.00 98.44 112 ARG A CA 1
ATOM 881 C C . ARG A 1 112 ? -7.739 -17.910 -2.381 1.00 98.44 112 ARG A C 1
ATOM 883 O O . ARG A 1 112 ? -8.853 -17.858 -1.864 1.00 98.44 112 ARG A O 1
ATOM 890 N N . ILE A 1 113 ? -6.711 -17.180 -1.946 1.00 98.69 113 ILE A N 1
ATOM 891 C CA . ILE A 1 113 ? -6.822 -16.190 -0.865 1.00 98.69 113 ILE A CA 1
ATOM 892 C C . ILE A 1 113 ? -7.816 -15.093 -1.266 1.00 98.69 113 ILE A C 1
ATOM 894 O O . ILE A 1 113 ? -8.741 -14.793 -0.510 1.00 98.69 113 ILE A O 1
ATOM 898 N N . GLY A 1 114 ? -7.685 -14.547 -2.481 1.00 98.75 114 GLY A N 1
ATOM 899 C CA . GLY A 1 114 ? -8.590 -13.522 -2.999 1.00 98.75 114 GLY A CA 1
ATOM 900 C C . GLY A 1 114 ? -10.051 -13.966 -3.057 1.00 98.75 114 GLY A C 1
ATOM 901 O O . GLY A 1 114 ? -10.941 -13.204 -2.683 1.00 98.75 114 GLY A O 1
ATOM 902 N N . GLU A 1 115 ? -10.311 -15.219 -3.434 1.00 98.69 115 GLU A N 1
ATOM 903 C CA . GLU A 1 115 ? -11.654 -15.800 -3.426 1.00 98.69 115 GLU A CA 1
ATOM 904 C C . GLU A 1 115 ? -12.270 -15.829 -2.018 1.00 98.69 115 GLU A C 1
ATOM 906 O O . GLU A 1 115 ? -13.435 -15.463 -1.844 1.00 98.69 115 GLU A O 1
ATOM 911 N N . GLN A 1 116 ? -11.502 -16.235 -1.004 1.00 98.56 116 GLN A N 1
ATOM 912 C CA . GLN A 1 116 ? -11.982 -16.299 0.382 1.00 98.56 116 GLN A CA 1
ATOM 913 C C . GLN A 1 116 ? -12.199 -14.905 0.979 1.00 98.56 116 GLN A C 1
ATOM 915 O O . GLN A 1 116 ? -13.244 -14.656 1.582 1.00 98.56 116 GLN A O 1
ATOM 920 N N . CYS A 1 117 ? -11.279 -13.965 0.739 1.00 98.62 117 CYS A N 1
ATOM 921 C CA . CYS A 1 117 ? -11.460 -12.564 1.122 1.00 98.62 117 CYS A CA 1
ATOM 922 C C . CYS A 1 117 ? -12.735 -11.981 0.495 1.00 98.62 117 CYS A C 1
ATOM 924 O O . CYS A 1 117 ? -13.555 -11.380 1.193 1.00 98.62 117 CYS A O 1
ATOM 926 N N . ARG A 1 118 ? -12.962 -12.238 -0.800 1.00 98.19 118 ARG A N 1
ATOM 927 C CA . ARG A 1 118 ? -14.137 -11.743 -1.527 1.00 98.19 118 ARG A CA 1
ATOM 928 C C . ARG A 1 118 ? -15.455 -12.295 -0.981 1.00 98.19 118 ARG A C 1
ATOM 930 O O . ARG A 1 118 ? -16.427 -11.549 -0.920 1.00 98.19 118 ARG A O 1
ATOM 937 N N . LYS A 1 119 ? -15.504 -13.562 -0.545 1.00 98.06 119 LYS A N 1
ATOM 938 C CA . LYS A 1 119 ? -16.685 -14.155 0.131 1.00 98.06 119 LYS A CA 1
ATOM 939 C C . LYS A 1 119 ? -17.061 -13.428 1.427 1.00 98.06 119 LYS A C 1
ATOM 941 O O . LYS A 1 119 ? -18.190 -13.560 1.890 1.00 98.06 119 LYS A O 1
ATOM 946 N N . SER A 1 120 ? -16.125 -12.667 1.982 1.00 97.25 120 SER A N 1
ATOM 947 C CA . SER A 1 120 ? -16.264 -11.890 3.210 1.00 97.25 120 SER A CA 1
ATOM 948 C C . SER A 1 120 ? -16.291 -10.374 2.975 1.00 97.25 120 SER A C 1
ATOM 950 O O . SER A 1 120 ? -16.074 -9.618 3.921 1.00 97.25 120 SER A O 1
ATOM 952 N N . ASP A 1 121 ? -16.556 -9.934 1.737 1.00 97.06 121 ASP A N 1
ATOM 953 C CA . ASP A 1 121 ? -16.599 -8.525 1.310 1.00 97.06 121 ASP A CA 1
ATOM 954 C C . ASP A 1 121 ? -15.277 -7.750 1.507 1.00 97.06 121 ASP A C 1
ATOM 956 O O . ASP A 1 121 ? -15.252 -6.516 1.533 1.00 97.06 121 ASP A O 1
ATOM 960 N N . LEU A 1 122 ? -14.158 -8.474 1.599 1.00 98.31 122 LEU A N 1
ATOM 961 C CA . LEU A 1 122 ? -12.809 -7.920 1.653 1.00 98.31 122 LEU A CA 1
ATOM 962 C C . LEU A 1 122 ? -12.145 -7.978 0.277 1.00 98.31 122 LEU A C 1
ATOM 964 O O . LEU A 1 122 ? -12.392 -8.874 -0.531 1.00 98.31 122 LEU A O 1
ATOM 968 N N . LEU A 1 123 ? -11.258 -7.022 0.019 1.00 98.62 123 LEU A N 1
ATOM 969 C CA . LEU A 1 123 ? -10.415 -6.999 -1.168 1.00 98.62 123 LEU A CA 1
ATOM 970 C C . LEU A 1 123 ? -9.024 -7.506 -0.805 1.00 98.62 123 LEU A C 1
ATOM 972 O O . LEU A 1 123 ? -8.409 -7.015 0.140 1.00 98.62 123 LEU A O 1
ATOM 976 N N . PHE A 1 124 ? -8.516 -8.446 -1.595 1.00 98.88 124 PHE A N 1
ATOM 977 C CA . PHE A 1 124 ? -7.159 -8.952 -1.459 1.00 98.88 124 PHE A CA 1
ATOM 978 C C . PHE A 1 124 ? -6.257 -8.401 -2.559 1.00 98.88 124 PHE A C 1
ATOM 980 O O . PHE A 1 124 ? -6.658 -8.344 -3.727 1.00 98.88 124 PHE A O 1
ATOM 987 N N . GLY A 1 125 ? -5.040 -8.012 -2.193 1.00 98.62 125 GLY A N 1
ATOM 988 C CA . GLY A 1 125 ? -4.048 -7.571 -3.155 1.00 98.62 125 GLY A CA 1
ATOM 989 C C . GLY A 1 125 ? -2.625 -7.995 -2.837 1.00 98.62 125 GLY A C 1
ATOM 990 O O . GLY A 1 125 ? -2.335 -8.537 -1.774 1.00 98.62 125 GLY A O 1
ATOM 991 N N . TYR A 1 126 ? -1.736 -7.744 -3.791 1.00 98.69 126 TYR A N 1
ATOM 992 C CA . TYR A 1 126 ? -0.303 -8.007 -3.686 1.00 98.69 126 TYR A CA 1
ATOM 993 C C . TYR A 1 126 ? 0.488 -6.703 -3.847 1.00 98.69 126 TYR A C 1
ATOM 995 O O . TYR A 1 126 ? 0.189 -5.920 -4.754 1.00 98.69 126 TYR A O 1
ATOM 1003 N N . HIS A 1 127 ? 1.490 -6.478 -2.998 1.00 98.56 127 HIS A N 1
ATOM 1004 C CA . HIS A 1 127 ? 2.385 -5.320 -3.058 1.00 98.56 127 HIS A CA 1
ATOM 1005 C C . HIS A 1 127 ? 3.741 -5.708 -3.655 1.00 98.56 127 HIS A C 1
ATOM 1007 O O . HIS A 1 127 ? 4.324 -6.727 -3.293 1.00 98.56 127 HIS A O 1
ATOM 1013 N N . ASN A 1 128 ? 4.252 -4.896 -4.584 1.00 98.06 128 ASN A N 1
ATOM 1014 C CA . ASN A 1 128 ? 5.505 -5.181 -5.283 1.00 98.06 128 ASN A CA 1
ATOM 1015 C C . ASN A 1 128 ? 6.731 -4.531 -4.640 1.00 98.06 128 ASN A C 1
ATOM 1017 O O . ASN A 1 128 ? 6.713 -3.371 -4.247 1.00 98.06 128 ASN A O 1
ATOM 1021 N N . HIS A 1 129 ? 7.862 -5.216 -4.748 1.00 95.94 129 HIS A N 1
ATOM 1022 C CA . HIS A 1 129 ? 9.193 -4.658 -4.564 1.00 95.94 129 HIS A CA 1
ATOM 1023 C C . HIS A 1 129 ? 9.944 -4.597 -5.905 1.00 95.94 129 HIS A C 1
ATOM 1025 O O . HIS A 1 129 ? 9.379 -4.776 -6.984 1.00 95.94 129 HIS A O 1
ATOM 1031 N N . ALA A 1 130 ? 11.244 -4.285 -5.868 1.00 94.25 130 ALA A N 1
ATOM 1032 C CA . ALA A 1 130 ? 12.081 -4.291 -7.069 1.00 94.25 130 ALA A CA 1
ATOM 1033 C C . ALA A 1 130 ? 12.376 -5.718 -7.574 1.00 94.25 130 ALA A C 1
ATOM 1035 O O . ALA A 1 130 ? 12.746 -5.903 -8.733 1.00 94.25 130 ALA A O 1
ATOM 1036 N N . ALA A 1 131 ? 12.256 -6.732 -6.708 1.00 92.06 131 ALA A N 1
ATOM 1037 C CA . ALA A 1 131 ? 12.608 -8.113 -7.031 1.00 92.06 131 ALA A CA 1
ATOM 1038 C C . ALA A 1 131 ? 11.646 -8.738 -8.052 1.00 92.06 131 ALA A C 1
ATOM 1040 O O . ALA A 1 131 ? 12.081 -9.516 -8.899 1.00 92.06 131 ALA A O 1
ATOM 1041 N N . GLU A 1 132 ? 10.377 -8.343 -8.022 1.00 93.25 132 GLU A N 1
ATOM 1042 C CA . GLU A 1 132 ? 9.317 -8.794 -8.919 1.00 93.25 132 GLU A CA 1
ATOM 1043 C C . GLU A 1 132 ? 9.571 -8.363 -10.366 1.00 93.25 132 GLU A C 1
ATOM 1045 O O . GLU A 1 132 ? 9.072 -8.988 -11.296 1.00 93.25 132 GLU A O 1
ATOM 1050 N N . PHE A 1 133 ? 10.393 -7.339 -10.591 1.00 94.00 133 PHE A N 1
ATOM 1051 C CA . PHE A 1 133 ? 10.750 -6.875 -11.933 1.00 94.00 133 PHE A CA 1
ATOM 1052 C C . PHE A 1 133 ? 11.951 -7.606 -12.539 1.00 94.00 133 PHE A C 1
ATOM 1054 O O . PHE A 1 133 ? 12.327 -7.341 -13.682 1.00 94.00 133 PHE A O 1
ATOM 1061 N N . LYS A 1 134 ? 12.548 -8.565 -11.819 1.00 91.00 134 LYS A N 1
ATOM 1062 C CA . LYS A 1 134 ? 13.539 -9.470 -12.412 1.00 91.00 134 LYS A CA 1
ATOM 1063 C C . LYS A 1 134 ? 12.911 -10.257 -13.568 1.00 91.00 134 LYS A C 1
ATOM 1065 O O . LYS A 1 134 ? 11.720 -10.564 -13.567 1.00 91.00 134 LYS A O 1
ATOM 1070 N N . SER A 1 135 ? 13.738 -10.571 -14.564 1.00 89.56 135 SER A N 1
ATOM 1071 C CA . SER A 1 135 ? 13.314 -11.300 -15.761 1.00 89.56 135 SER A CA 1
ATOM 1072 C C . SER A 1 135 ? 13.277 -12.810 -15.518 1.00 89.56 135 SER A C 1
ATOM 1074 O O . SER A 1 135 ? 14.273 -13.397 -15.097 1.00 89.56 135 SER A O 1
ATOM 1076 N N . PHE A 1 136 ? 12.152 -13.432 -15.863 1.00 86.12 136 PHE A N 1
ATOM 1077 C CA . PHE A 1 136 ? 11.897 -14.870 -15.877 1.00 86.12 136 PHE A CA 1
ATOM 1078 C C . PHE A 1 136 ? 11.495 -15.266 -17.305 1.00 86.12 136 PHE A C 1
ATOM 1080 O O . PHE A 1 136 ? 10.462 -14.833 -17.818 1.00 86.12 136 PHE A O 1
ATOM 1087 N N . ARG A 1 137 ? 12.372 -16.004 -18.005 1.00 83.44 137 ARG A N 1
ATOM 1088 C CA . ARG A 1 137 ? 12.239 -16.349 -19.442 1.00 83.44 137 ARG A CA 1
ATOM 1089 C C . ARG A 1 137 ? 11.805 -15.167 -20.330 1.00 83.44 137 ARG A C 1
ATOM 1091 O O . ARG A 1 137 ? 10.956 -15.301 -21.208 1.00 83.44 137 ARG A O 1
ATOM 1098 N N . GLY A 1 138 ? 12.402 -13.996 -20.104 1.00 86.75 138 GLY A N 1
ATOM 1099 C CA . GLY A 1 138 ? 12.161 -12.798 -20.915 1.00 86.75 138 GLY A CA 1
ATOM 1100 C C . GLY A 1 138 ? 10.947 -11.961 -20.502 1.00 86.75 138 GLY A C 1
ATOM 1101 O O . GLY A 1 138 ? 10.694 -10.941 -21.138 1.00 86.75 138 GLY A O 1
ATOM 1102 N N . HIS A 1 139 ? 10.232 -12.339 -19.441 1.00 88.69 139 HIS A N 1
ATOM 1103 C CA . HIS A 1 139 ? 9.118 -11.573 -18.883 1.00 88.69 139 HIS A CA 1
ATOM 1104 C C . HIS A 1 139 ? 9.466 -11.072 -17.482 1.00 88.69 139 HIS A C 1
ATOM 1106 O O . HIS A 1 139 ? 10.091 -11.794 -16.712 1.00 88.69 139 HIS A O 1
ATOM 1112 N N . ALA A 1 140 ? 9.051 -9.857 -17.121 1.00 92.62 140 ALA A N 1
ATOM 1113 C CA . ALA A 1 140 ? 9.131 -9.422 -15.728 1.00 92.62 140 ALA A CA 1
ATOM 1114 C C . ALA A 1 140 ? 8.224 -10.314 -14.861 1.00 92.62 140 ALA A C 1
ATOM 1116 O O . ALA A 1 140 ? 7.085 -10.582 -15.247 1.00 92.62 140 ALA A O 1
ATOM 1117 N N . GLY A 1 141 ? 8.692 -10.745 -13.688 1.00 93.31 141 GLY A N 1
ATOM 1118 C CA . GLY A 1 141 ? 7.876 -11.532 -12.751 1.00 93.31 141 GLY A CA 1
ATOM 1119 C C . GLY A 1 141 ? 6.554 -10.839 -12.394 1.00 93.31 141 GLY A C 1
ATOM 1120 O O . GLY A 1 141 ? 5.505 -11.473 -12.338 1.00 93.31 141 GLY A O 1
ATOM 1121 N N . PHE A 1 142 ? 6.567 -9.513 -12.279 1.00 95.56 142 PHE A N 1
ATOM 1122 C CA . PHE A 1 142 ? 5.378 -8.708 -12.025 1.00 95.56 142 PHE A CA 1
ATOM 1123 C C . PHE A 1 142 ? 4.341 -8.795 -13.158 1.00 95.56 142 PHE A C 1
ATOM 1125 O O . PHE A 1 142 ? 3.143 -8.868 -12.895 1.00 95.56 142 PHE A O 1
ATOM 1132 N N . ASP A 1 143 ? 4.782 -8.874 -14.420 1.00 95.69 143 ASP A N 1
ATOM 1133 C CA . ASP A 1 143 ? 3.888 -9.121 -15.560 1.00 95.69 143 ASP A CA 1
ATOM 1134 C C . ASP A 1 143 ? 3.262 -10.529 -15.482 1.00 95.69 143 ASP A C 1
ATOM 1136 O O . ASP A 1 143 ? 2.117 -10.709 -15.903 1.00 95.69 143 ASP A O 1
ATOM 1140 N N . ILE A 1 144 ? 3.985 -11.524 -14.950 1.00 95.00 144 ILE A N 1
ATOM 1141 C CA . ILE A 1 144 ? 3.459 -12.881 -14.721 1.00 95.00 144 ILE A CA 1
ATOM 1142 C C . ILE A 1 144 ? 2.381 -12.846 -13.631 1.00 95.00 144 ILE A C 1
ATOM 1144 O O . ILE A 1 144 ? 1.292 -13.372 -13.852 1.00 95.00 144 ILE A O 1
ATOM 1148 N N . LEU A 1 145 ? 2.636 -12.167 -12.505 1.00 96.00 145 LEU A N 1
ATOM 1149 C CA . LEU A 1 145 ? 1.659 -11.986 -11.422 1.00 96.00 145 LEU A CA 1
ATOM 1150 C C . LEU A 1 145 ? 0.384 -11.294 -11.914 1.00 96.00 145 LEU A C 1
ATOM 1152 O O . LEU A 1 145 ? -0.722 -11.776 -11.670 1.00 96.00 145 LEU A O 1
ATOM 1156 N N . LEU A 1 146 ? 0.526 -10.189 -12.652 1.00 97.19 146 LEU A N 1
ATOM 1157 C CA . LEU A 1 146 ? -0.610 -9.444 -13.197 1.00 97.19 146 LEU A CA 1
ATOM 1158 C C . LEU A 1 146 ? -1.452 -10.301 -14.146 1.00 97.19 146 LEU A C 1
ATOM 1160 O O . LEU A 1 146 ? -2.677 -10.263 -14.072 1.00 97.19 146 LEU A O 1
ATOM 1164 N N . LYS A 1 147 ? -0.829 -11.072 -15.040 1.00 96.19 147 LYS A N 1
ATOM 1165 C CA . LYS A 1 147 ? -1.560 -11.887 -16.026 1.00 96.19 147 LYS A CA 1
ATOM 1166 C C . LYS A 1 147 ? -2.126 -13.182 -15.449 1.00 96.19 147 LYS A C 1
ATOM 1168 O O . LYS A 1 147 ? -3.116 -13.680 -15.973 1.00 96.19 147 LYS A O 1
ATOM 1173 N N . GLY A 1 148 ? -1.477 -13.745 -14.434 1.00 95.88 148 GLY A N 1
ATOM 1174 C CA . GLY A 1 148 ? -1.840 -15.033 -13.848 1.00 95.88 148 GLY A CA 1
ATOM 1175 C C . GLY A 1 148 ? -2.870 -14.956 -12.721 1.00 95.88 148 GLY A C 1
ATOM 1176 O O . GLY A 1 148 ? -3.411 -15.983 -12.319 1.00 95.88 148 GLY A O 1
ATOM 1177 N N . THR A 1 149 ? -3.140 -13.760 -12.199 1.00 98.31 149 THR A N 1
ATOM 1178 C CA . THR A 1 149 ? -4.160 -13.539 -11.168 1.00 98.31 149 THR A CA 1
ATOM 1179 C C . THR A 1 149 ? -5.460 -13.013 -11.767 1.00 98.31 149 THR A C 1
ATOM 1181 O O . THR A 1 149 ? -5.447 -12.181 -12.680 1.00 98.31 149 THR A O 1
ATOM 1184 N N . ASP A 1 150 ? -6.589 -13.477 -11.234 1.00 98.44 150 ASP A N 1
ATOM 1185 C CA . ASP A 1 150 ? -7.917 -13.021 -11.630 1.00 98.44 150 ASP A CA 1
ATOM 1186 C C . ASP A 1 150 ? -8.141 -11.572 -11.140 1.00 98.44 150 ASP A C 1
ATOM 1188 O O . ASP A 1 150 ? -8.011 -11.304 -9.940 1.00 98.44 150 ASP A O 1
ATOM 1192 N N . PRO A 1 151 ? -8.471 -10.614 -12.029 1.00 97.94 151 PRO A N 1
ATOM 1193 C CA . PRO A 1 151 ? -8.672 -9.213 -11.655 1.00 97.94 151 PRO A CA 1
ATOM 1194 C C . PRO A 1 151 ? -9.841 -8.970 -10.684 1.00 97.94 151 PRO A C 1
ATOM 1196 O O . PRO A 1 151 ? -9.846 -7.937 -10.008 1.00 97.94 151 PRO A O 1
ATOM 1199 N N . ASP A 1 152 ? -10.808 -9.887 -10.586 1.00 97.88 152 ASP A N 1
ATOM 1200 C CA . ASP A 1 152 ? -11.916 -9.800 -9.629 1.00 97.88 152 ASP A CA 1
ATOM 1201 C C . ASP A 1 152 ? -11.552 -10.329 -8.234 1.00 97.88 152 ASP A C 1
ATOM 1203 O O . ASP A 1 152 ? -12.254 -10.017 -7.260 1.00 97.88 152 ASP A O 1
ATOM 1207 N N . LEU A 1 153 ? -10.466 -11.101 -8.127 1.00 98.62 153 LEU A N 1
ATOM 1208 C CA . LEU A 1 153 ? -9.992 -11.708 -6.880 1.00 98.62 153 LEU A CA 1
ATOM 1209 C C . LEU A 1 153 ? -8.765 -10.994 -6.312 1.00 98.62 153 LEU A C 1
ATOM 1211 O O . LEU A 1 153 ? -8.667 -10.835 -5.096 1.00 98.62 153 LEU A O 1
ATOM 1215 N N . VAL A 1 154 ? -7.850 -10.551 -7.179 1.00 98.75 154 VAL A N 1
ATOM 1216 C CA . VAL A 1 154 ? -6.556 -9.987 -6.785 1.00 98.75 154 VAL A CA 1
ATOM 1217 C C . VAL A 1 154 ? -6.323 -8.640 -7.467 1.00 98.75 154 VAL A C 1
ATOM 1219 O O . VAL A 1 154 ? -6.137 -8.535 -8.690 1.00 98.75 154 VAL A O 1
ATOM 1222 N N . PHE A 1 155 ? -6.289 -7.589 -6.648 1.00 98.75 155 PHE A N 1
ATOM 1223 C CA . PHE A 1 155 ? -5.759 -6.290 -7.055 1.00 98.75 155 PHE A CA 1
ATOM 1224 C C . PHE A 1 155 ? -4.265 -6.184 -6.713 1.00 98.75 155 PHE A C 1
ATOM 1226 O O . PHE A 1 155 ? -3.688 -7.054 -6.072 1.00 98.75 155 PHE A O 1
ATOM 1233 N N . PHE A 1 156 ? -3.619 -5.108 -7.137 1.00 98.75 156 PHE A N 1
ATOM 1234 C CA . PHE A 1 156 ? -2.239 -4.810 -6.782 1.00 98.75 156 PHE A CA 1
ATOM 1235 C C . PHE A 1 156 ? -2.150 -3.492 -6.025 1.00 98.75 156 PHE A C 1
ATOM 1237 O O . PHE A 1 156 ? -2.793 -2.501 -6.380 1.00 98.75 156 PHE A O 1
ATOM 1244 N N . GLU A 1 157 ? -1.340 -3.491 -4.978 1.00 98.75 157 GLU A N 1
ATOM 1245 C CA . GLU A 1 157 ? -0.847 -2.272 -4.372 1.00 98.75 157 GLU A CA 1
ATOM 1246 C C . GLU A 1 157 ? 0.462 -1.895 -5.062 1.00 98.75 157 GLU A C 1
ATOM 1248 O O . GLU A 1 157 ? 1.491 -2.542 -4.883 1.00 98.75 157 GLU A O 1
ATOM 1253 N N . LEU A 1 158 ? 0.407 -0.870 -5.909 1.00 98.56 158 LEU A N 1
ATOM 1254 C CA . LEU A 1 158 ? 1.560 -0.487 -6.710 1.00 98.56 158 LEU A CA 1
ATOM 1255 C C . LEU A 1 158 ? 2.536 0.357 -5.889 1.00 98.56 158 LEU A C 1
ATOM 1257 O O . LEU A 1 158 ? 2.248 1.523 -5.607 1.00 98.56 158 LEU A O 1
ATOM 1261 N N . ASP A 1 159 ? 3.721 -0.174 -5.599 1.00 98.56 159 ASP A N 1
ATOM 1262 C CA . ASP A 1 159 ? 4.856 0.651 -5.189 1.00 98.56 159 ASP A CA 1
ATOM 1263 C C . ASP A 1 159 ? 5.538 1.243 -6.420 1.00 98.56 159 ASP A C 1
ATOM 1265 O O . ASP A 1 159 ? 6.279 0.586 -7.165 1.00 98.56 159 ASP A O 1
ATOM 1269 N N . THR A 1 160 ? 5.276 2.531 -6.618 1.00 97.62 160 THR A N 1
ATOM 1270 C CA . THR A 1 160 ? 5.774 3.298 -7.763 1.00 97.62 160 THR A CA 1
ATOM 1271 C C . THR A 1 160 ? 7.291 3.468 -7.738 1.00 97.62 160 THR A C 1
ATOM 1273 O O . THR A 1 160 ? 7.928 3.501 -8.793 1.00 97.62 160 THR A O 1
ATOM 1276 N N . SER A 1 161 ? 7.888 3.541 -6.547 1.00 97.56 161 SER A N 1
ATOM 1277 C CA . SER A 1 161 ? 9.328 3.719 -6.380 1.00 97.56 161 SER A CA 1
ATOM 1278 C C . SER A 1 161 ? 10.081 2.432 -6.679 1.00 97.56 161 SER A C 1
ATOM 1280 O O . SER A 1 161 ? 11.059 2.454 -7.425 1.00 97.56 161 SER A O 1
ATOM 1282 N N . TRP A 1 162 ? 9.609 1.299 -6.158 1.00 97.62 162 TRP A N 1
ATOM 1283 C CA . TRP A 1 162 ? 10.249 0.011 -6.372 1.00 97.62 162 TRP A CA 1
ATOM 1284 C C . TRP A 1 162 ? 10.128 -0.455 -7.815 1.00 97.62 162 TRP A C 1
ATOM 1286 O O . TRP A 1 162 ? 11.081 -1.034 -8.336 1.00 97.62 162 TRP A O 1
ATOM 1296 N N . MET A 1 163 ? 9.026 -0.123 -8.490 1.00 97.88 163 MET A N 1
ATOM 1297 C CA . MET A 1 163 ? 8.901 -0.325 -9.931 1.00 97.88 163 MET A CA 1
ATOM 1298 C C . MET A 1 163 ? 9.949 0.479 -10.714 1.00 97.88 163 MET A C 1
ATOM 1300 O O . MET A 1 163 ? 10.642 -0.085 -11.564 1.00 97.88 163 MET A O 1
ATOM 1304 N N . GLN A 1 164 ? 10.142 1.761 -10.379 1.00 97.75 164 GLN A N 1
ATOM 1305 C CA . GLN A 1 164 ? 11.162 2.592 -11.026 1.00 97.75 164 GLN A CA 1
ATOM 1306 C C . GLN A 1 164 ? 12.586 2.102 -10.733 1.00 97.75 164 GLN A C 1
ATOM 1308 O O . GLN A 1 164 ? 13.428 2.070 -11.630 1.00 97.75 164 GLN A O 1
ATOM 1313 N N . VAL A 1 165 ? 12.857 1.649 -9.505 1.00 96.62 165 VAL A N 1
ATOM 1314 C CA . VAL A 1 165 ? 14.124 0.986 -9.145 1.00 96.62 165 VAL A CA 1
ATOM 1315 C C . VAL A 1 165 ? 14.319 -0.310 -9.939 1.00 96.62 165 VAL A C 1
ATOM 1317 O O . VAL A 1 165 ? 15.442 -0.609 -10.344 1.00 96.62 165 VAL A O 1
ATOM 1320 N N . GLY A 1 166 ? 13.239 -1.046 -10.209 1.00 95.44 166 GLY A N 1
ATOM 1321 C CA . GLY A 1 166 ? 13.212 -2.216 -11.088 1.00 95.44 166 GLY A CA 1
ATOM 1322 C C . GLY A 1 166 ? 13.394 -1.899 -12.578 1.00 95.44 166 GLY A C 1
ATOM 1323 O O . GLY A 1 166 ? 13.461 -2.824 -13.381 1.00 95.44 166 GLY A O 1
ATOM 1324 N N . GLY A 1 167 ? 13.501 -0.621 -12.961 1.00 95.69 167 GLY A N 1
ATOM 1325 C CA . GLY A 1 167 ? 13.711 -0.188 -14.345 1.00 95.69 167 GLY A CA 1
ATOM 1326 C C . GLY A 1 167 ? 12.430 -0.050 -15.170 1.00 95.69 167 GLY A C 1
ATOM 1327 O O . GLY A 1 167 ? 12.507 -0.008 -16.396 1.00 95.69 167 GLY A O 1
ATOM 1328 N N . HIS A 1 168 ? 11.268 0.020 -14.520 1.00 97.31 168 HIS A N 1
ATOM 1329 C CA . HIS A 1 168 ? 9.966 0.141 -15.171 1.00 97.31 168 HIS A CA 1
ATOM 1330 C C . HIS A 1 168 ? 9.264 1.452 -14.811 1.00 97.31 168 HIS A C 1
ATOM 1332 O O . HIS A 1 168 ? 9.469 2.010 -13.737 1.00 97.31 168 HIS A O 1
ATOM 1338 N N . ASP A 1 169 ? 8.411 1.938 -15.709 1.00 97.75 169 ASP A N 1
ATOM 1339 C CA . ASP A 1 169 ? 7.664 3.174 -15.500 1.00 97.75 169 ASP A CA 1
ATOM 1340 C C . ASP A 1 169 ? 6.266 2.887 -14.907 1.00 97.75 169 ASP A C 1
ATOM 1342 O O . ASP A 1 169 ? 5.477 2.161 -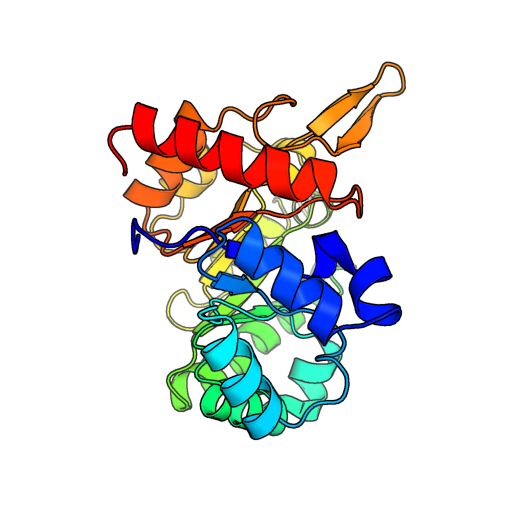15.523 1.00 97.75 169 ASP A O 1
ATOM 1346 N N . PRO A 1 170 ? 5.918 3.447 -13.732 1.00 97.69 170 PRO A N 1
ATOM 1347 C CA . PRO A 1 170 ? 4.602 3.244 -13.123 1.00 97.69 170 PRO A CA 1
ATOM 1348 C C . PRO A 1 170 ? 3.436 3.799 -13.945 1.00 97.69 170 PRO A C 1
ATOM 1350 O O . PRO A 1 170 ? 2.337 3.249 -13.874 1.00 97.69 170 PRO A O 1
ATOM 1353 N N . VAL A 1 171 ? 3.647 4.848 -14.741 1.00 98.38 171 VAL A N 1
ATOM 1354 C CA . VAL A 1 171 ? 2.607 5.416 -15.611 1.00 98.38 171 VAL A CA 1
ATOM 1355 C C . VAL A 1 171 ? 2.290 4.441 -16.736 1.00 98.38 171 VAL A C 1
ATOM 1357 O O . VAL A 1 171 ? 1.112 4.157 -16.952 1.00 98.38 171 VAL A O 1
ATOM 1360 N N . ASP A 1 172 ? 3.314 3.860 -17.366 1.00 98.19 172 ASP A N 1
ATOM 1361 C CA . ASP A 1 172 ? 3.141 2.862 -18.428 1.00 98.19 172 ASP A CA 1
ATOM 1362 C C . ASP A 1 172 ? 2.353 1.645 -17.918 1.00 98.19 172 ASP A C 1
ATOM 1364 O O . ASP A 1 172 ? 1.454 1.146 -18.596 1.00 98.19 172 ASP A O 1
ATOM 1368 N N . TYR A 1 173 ? 2.643 1.177 -16.697 1.00 98.12 173 TYR A N 1
ATOM 1369 C CA . TYR A 1 173 ? 1.901 0.066 -16.094 1.00 98.12 173 TYR A CA 1
ATOM 1370 C C . TYR A 1 173 ? 0.452 0.432 -15.786 1.00 98.12 173 TYR A C 1
ATOM 1372 O O . TYR A 1 173 ? -0.439 -0.363 -16.093 1.00 98.12 173 TYR A O 1
ATOM 1380 N N . CYS A 1 174 ? 0.198 1.617 -15.224 1.00 98.00 174 CYS A N 1
ATOM 1381 C CA . CYS A 1 174 ? -1.163 2.088 -14.964 1.00 98.00 174 CYS A CA 1
ATOM 1382 C C . CYS A 1 174 ? -2.001 2.134 -16.248 1.00 98.00 174 CYS A C 1
ATOM 1384 O O . CYS A 1 174 ? -3.153 1.708 -16.236 1.00 98.00 174 CYS A O 1
ATOM 1386 N N . GLU A 1 175 ? -1.423 2.605 -17.355 1.00 97.75 175 GLU A N 1
ATOM 1387 C CA . GLU A 1 175 ? -2.104 2.668 -18.653 1.00 97.75 175 GLU A CA 1
ATOM 1388 C C . GLU A 1 175 ? -2.292 1.289 -19.298 1.00 97.75 175 GLU A C 1
ATOM 1390 O O . GLU A 1 175 ? -3.315 1.039 -19.936 1.00 97.75 175 GLU A O 1
ATOM 1395 N N . LYS A 1 176 ? -1.331 0.377 -19.116 1.00 97.50 176 LYS A N 1
ATOM 1396 C CA . LYS A 1 176 ? -1.392 -0.995 -19.638 1.00 97.50 176 LYS A CA 1
ATOM 1397 C C . LYS A 1 176 ? -2.393 -1.874 -18.882 1.00 97.50 176 LYS A C 1
ATOM 1399 O O . LYS A 1 176 ? -2.986 -2.766 -19.487 1.00 97.50 176 LYS A O 1
ATOM 1404 N N . TYR A 1 177 ? -2.583 -1.638 -17.583 1.00 97.81 177 TYR A N 1
ATOM 1405 C CA . TYR A 1 177 ? -3.415 -2.462 -16.701 1.00 97.81 177 TYR A CA 1
ATOM 1406 C C . TYR A 1 177 ? -4.409 -1.623 -15.871 1.00 97.81 177 TYR A C 1
ATOM 1408 O O . TYR A 1 177 ? -4.375 -1.661 -14.634 1.00 97.81 177 TYR A O 1
ATOM 1416 N N . PRO A 1 178 ? -5.321 -0.873 -16.518 1.00 97.31 178 PRO A N 1
ATOM 1417 C CA . PRO A 1 178 ? -6.284 -0.040 -15.808 1.00 97.31 178 PRO A CA 1
ATOM 1418 C C . PRO A 1 178 ? -7.166 -0.885 -14.880 1.00 97.31 178 PRO A C 1
ATOM 1420 O O . PRO A 1 178 ? -7.594 -1.986 -15.227 1.00 97.31 178 PRO A O 1
ATOM 1423 N N . GLY A 1 179 ? -7.430 -0.375 -13.678 1.00 96.50 179 GLY A N 1
ATOM 1424 C CA . GLY A 1 179 ? -8.243 -1.034 -12.654 1.00 96.50 179 GLY A CA 1
ATOM 1425 C C . GLY A 1 179 ? -7.518 -2.104 -11.832 1.00 96.50 179 GLY A C 1
ATOM 1426 O O . GLY A 1 179 ? -8.082 -2.581 -10.846 1.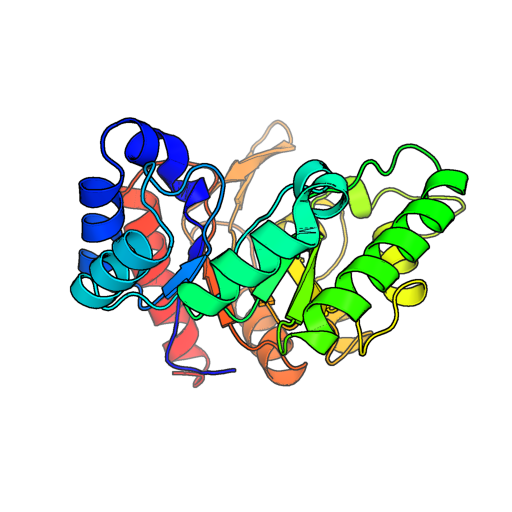00 96.50 179 GLY A O 1
ATOM 1427 N N . ARG A 1 180 ? -6.273 -2.471 -12.177 1.00 98.25 180 ARG A N 1
ATOM 1428 C CA . ARG A 1 180 ? -5.497 -3.448 -11.393 1.00 98.25 180 ARG A CA 1
ATOM 1429 C C . ARG A 1 180 ? -4.862 -2.852 -10.145 1.00 98.25 180 ARG A C 1
ATOM 1431 O O . ARG A 1 180 ? -4.704 -3.579 -9.172 1.00 98.25 180 ARG A O 1
ATOM 1438 N N . PHE A 1 181 ? -4.555 -1.556 -10.136 1.00 98.25 181 PHE A N 1
ATOM 1439 C CA . PHE A 1 181 ? -3.877 -0.891 -9.019 1.00 98.25 181 PHE A CA 1
ATOM 1440 C C . PHE A 1 181 ? -4.868 -0.106 -8.156 1.00 98.25 181 PHE A C 1
ATOM 1442 O O . PHE A 1 181 ? -5.137 1.063 -8.425 1.00 98.25 181 PHE A O 1
ATOM 1449 N N . LYS A 1 182 ? -5.456 -0.756 -7.141 1.00 97.75 182 LYS A N 1
ATOM 1450 C CA . LYS A 1 182 ? -6.449 -0.108 -6.258 1.00 97.75 182 LYS A CA 1
ATOM 1451 C C . LYS A 1 182 ? -5.798 0.689 -5.131 1.00 97.75 182 LYS A C 1
ATOM 1453 O O . LYS A 1 182 ? -6.391 1.660 -4.676 1.00 97.75 182 LYS A O 1
ATOM 1458 N N . LEU A 1 183 ? -4.599 0.310 -4.703 1.00 98.31 183 LEU A N 1
ATOM 1459 C CA . LEU A 1 183 ? -3.794 1.041 -3.724 1.00 98.31 183 LEU A CA 1
ATOM 1460 C C . LEU A 1 183 ? -2.443 1.377 -4.349 1.00 98.31 183 LEU A C 1
ATOM 1462 O O . LEU A 1 183 ? -2.009 0.719 -5.300 1.00 98.31 183 LEU A O 1
ATOM 1466 N N . SER A 1 184 ? -1.774 2.403 -3.835 1.00 98.31 184 SER A N 1
ATOM 1467 C CA . SER A 1 184 ? -0.410 2.694 -4.253 1.00 98.31 184 SER A CA 1
ATOM 1468 C C . SER A 1 184 ? 0.427 3.245 -3.118 1.00 98.31 184 SER A C 1
ATOM 1470 O O . SER A 1 184 ? 0.039 4.207 -2.447 1.00 98.31 184 SER A O 1
ATOM 1472 N N . HIS A 1 185 ? 1.612 2.660 -2.972 1.00 98.56 185 HIS A N 1
ATOM 1473 C CA . HIS A 1 185 ? 2.672 3.208 -2.149 1.00 98.56 185 HIS A CA 1
ATOM 1474 C C . HIS A 1 185 ? 3.382 4.331 -2.898 1.00 98.56 185 HIS A C 1
ATOM 1476 O O . HIS A 1 185 ? 3.932 4.171 -3.997 1.00 98.56 185 HIS A O 1
ATOM 1482 N N . ILE A 1 186 ? 3.347 5.500 -2.271 1.00 97.00 186 ILE A N 1
ATOM 1483 C CA . ILE A 1 186 ? 4.009 6.718 -2.700 1.00 97.00 186 ILE A CA 1
ATOM 1484 C C . ILE A 1 186 ? 5.237 6.875 -1.820 1.00 97.00 186 ILE A C 1
ATOM 1486 O O . ILE A 1 186 ? 5.150 7.228 -0.644 1.00 97.00 186 ILE A O 1
ATOM 1490 N N . ARG A 1 187 ? 6.391 6.596 -2.417 1.00 96.81 187 ARG A N 1
ATOM 1491 C CA . ARG A 1 187 ? 7.708 6.690 -1.790 1.00 96.81 187 ARG A CA 1
ATOM 1492 C C . ARG A 1 187 ? 8.609 7.505 -2.686 1.00 96.81 187 ARG A C 1
ATOM 1494 O O . ARG A 1 187 ? 8.450 7.483 -3.903 1.00 96.81 187 ARG A O 1
ATOM 1501 N N . ASP A 1 188 ? 9.575 8.190 -2.097 1.00 97.81 188 ASP A N 1
ATOM 1502 C CA . ASP A 1 188 ? 10.544 8.975 -2.848 1.00 97.81 188 ASP A CA 1
ATOM 1503 C C . ASP A 1 188 ? 11.968 8.591 -2.459 1.00 97.81 188 ASP A C 1
ATOM 1505 O O . ASP A 1 188 ? 12.238 8.092 -1.361 1.00 97.81 188 ASP A O 1
ATOM 1509 N N . TYR A 1 189 ? 12.897 8.786 -3.385 1.00 97.50 189 TYR A N 1
ATOM 1510 C CA . TYR A 1 189 ? 14.282 8.386 -3.196 1.00 97.50 189 TYR A CA 1
ATOM 1511 C C . TYR A 1 189 ? 15.241 9.211 -4.048 1.00 97.50 189 TYR A C 1
ATOM 1513 O O . TYR A 1 189 ? 14.862 9.867 -5.013 1.00 97.50 189 TYR A O 1
ATOM 1521 N N . LYS A 1 190 ? 16.524 9.152 -3.696 1.00 97.00 190 LYS A N 1
ATOM 1522 C CA . LYS A 1 190 ? 17.646 9.575 -4.539 1.00 97.00 190 LYS A CA 1
ATOM 1523 C C . LYS A 1 190 ? 18.583 8.408 -4.772 1.00 97.00 190 LYS A C 1
ATOM 1525 O O . LYS A 1 190 ? 18.607 7.449 -4.005 1.00 97.00 190 LYS A O 1
ATOM 1530 N N . ILE A 1 191 ? 19.388 8.520 -5.817 1.00 96.25 191 ILE A N 1
ATOM 1531 C CA . ILE A 1 191 ? 20.498 7.610 -6.073 1.00 96.25 191 ILE A CA 1
ATOM 1532 C C . ILE A 1 191 ? 21.776 8.351 -5.689 1.00 96.25 191 ILE A C 1
ATOM 1534 O O . ILE A 1 191 ? 22.032 9.439 -6.204 1.00 96.25 191 ILE A O 1
ATOM 1538 N N . ASN A 1 192 ? 22.553 7.804 -4.753 1.00 94.75 192 ASN A N 1
ATOM 1539 C CA . ASN A 1 192 ? 23.846 8.391 -4.400 1.00 94.75 192 ASN A CA 1
ATOM 1540 C C . ASN A 1 192 ? 24.943 8.005 -5.411 1.00 94.75 192 ASN A C 1
ATOM 1542 O O . ASN A 1 192 ? 24.732 7.186 -6.304 1.00 94.75 192 ASN A O 1
ATOM 1546 N N . GLU A 1 193 ? 26.146 8.552 -5.235 1.00 93.56 193 GLU A N 1
ATOM 1547 C CA . GLU A 1 193 ? 27.299 8.309 -6.120 1.00 93.56 193 GLU A CA 1
ATOM 1548 C C . GLU A 1 193 ? 27.669 6.818 -6.251 1.00 93.56 193 GLU A C 1
ATOM 1550 O O . GLU A 1 193 ? 28.134 6.376 -7.298 1.00 93.56 193 GLU A O 1
ATOM 1555 N N . ASN A 1 194 ? 27.372 6.015 -5.225 1.00 95.06 194 ASN A N 1
ATOM 1556 C CA . ASN A 1 194 ? 27.600 4.568 -5.199 1.00 95.06 194 ASN A CA 1
ATOM 1557 C C . ASN A 1 194 ? 26.415 3.755 -5.752 1.00 95.06 194 ASN A C 1
ATOM 1559 O O . ASN A 1 194 ? 26.317 2.557 -5.484 1.00 95.06 194 ASN A O 1
ATOM 1563 N N . ARG A 1 195 ? 25.490 4.397 -6.477 1.00 92.00 195 ARG A N 1
ATOM 1564 C CA . ARG A 1 195 ? 24.261 3.798 -7.027 1.00 92.00 195 ARG A CA 1
ATOM 1565 C C . ARG A 1 195 ? 23.334 3.176 -5.978 1.00 92.00 195 ARG A C 1
ATOM 1567 O O . ARG A 1 195 ? 22.515 2.321 -6.305 1.00 92.00 195 ARG A O 1
ATOM 1574 N N . LYS A 1 196 ? 23.437 3.597 -4.715 1.00 94.25 196 LYS A N 1
ATOM 1575 C CA . LYS A 1 196 ? 22.527 3.142 -3.660 1.00 94.25 196 LYS A CA 1
ATOM 1576 C C . LYS A 1 196 ? 21.263 3.988 -3.657 1.00 94.25 196 LYS A C 1
ATOM 1578 O O . LYS A 1 196 ? 21.335 5.212 -3.774 1.00 94.25 196 LYS A O 1
ATOM 1583 N N . ILE A 1 197 ? 20.131 3.317 -3.463 1.00 95.31 197 ILE A N 1
ATOM 1584 C CA . ILE A 1 197 ? 18.831 3.944 -3.235 1.00 95.31 197 ILE A CA 1
ATOM 1585 C C . ILE A 1 197 ? 18.816 4.516 -1.819 1.00 95.31 197 ILE A C 1
ATOM 1587 O O . ILE A 1 197 ? 18.981 3.783 -0.845 1.00 95.31 197 ILE A O 1
ATOM 1591 N N . ILE A 1 198 ? 18.642 5.828 -1.713 1.00 96.38 198 ILE A N 1
ATOM 1592 C CA . ILE A 1 198 ? 18.543 6.556 -0.451 1.00 96.38 198 ILE A CA 1
ATOM 1593 C C . ILE A 1 198 ? 17.109 7.072 -0.327 1.00 96.38 198 ILE A C 1
ATOM 1595 O O . ILE A 1 198 ? 16.733 7.946 -1.114 1.00 96.38 198 ILE A O 1
ATOM 1599 N N . PRO A 1 199 ? 16.305 6.563 0.625 1.00 95.88 199 PRO A N 1
ATOM 1600 C CA . PRO A 1 199 ? 14.952 7.056 0.855 1.00 95.88 199 PRO A CA 1
ATOM 1601 C C . PRO A 1 199 ? 14.944 8.561 1.127 1.00 95.88 199 PRO A C 1
ATOM 1603 O O . PRO A 1 199 ? 15.870 9.096 1.741 1.00 95.88 199 PRO A O 1
ATOM 1606 N N . GLN A 1 200 ? 13.913 9.248 0.655 1.00 96.88 200 GLN A N 1
ATOM 1607 C CA . GLN A 1 200 ? 13.700 10.674 0.868 1.00 96.88 200 GLN A CA 1
ATOM 1608 C C . GLN A 1 200 ? 12.258 10.910 1.305 1.00 96.88 200 GLN A C 1
ATOM 1610 O O . GLN A 1 200 ? 11.357 10.168 0.920 1.00 96.88 200 GLN A O 1
ATOM 1615 N N . ALA A 1 201 ? 12.034 11.985 2.061 1.00 97.25 201 ALA A N 1
ATOM 1616 C CA . ALA A 1 201 ? 10.687 12.511 2.227 1.00 97.25 201 ALA A CA 1
ATOM 1617 C C . ALA A 1 201 ? 10.071 12.833 0.853 1.00 97.25 201 ALA A C 1
ATOM 1619 O O . ALA A 1 201 ? 10.777 13.267 -0.063 1.00 97.25 201 ALA A O 1
ATOM 1620 N N . ILE A 1 202 ? 8.758 12.653 0.720 1.00 97.75 202 ILE A N 1
ATOM 1621 C CA . ILE A 1 202 ? 8.038 12.845 -0.546 1.00 97.75 202 ILE A CA 1
ATOM 1622 C C . ILE A 1 202 ? 8.307 14.234 -1.127 1.00 97.75 202 ILE A C 1
ATOM 1624 O O . ILE A 1 202 ? 8.175 15.237 -0.429 1.00 97.75 202 ILE A O 1
ATOM 1628 N N . GLY A 1 203 ? 8.686 14.300 -2.403 1.00 96.44 203 GLY A N 1
ATOM 1629 C CA . GLY A 1 203 ? 8.989 15.537 -3.125 1.00 96.44 203 GLY A CA 1
ATOM 1630 C C . GLY A 1 203 ? 10.429 16.030 -2.961 1.00 96.44 203 GLY A C 1
ATOM 1631 O O . GLY A 1 203 ? 10.785 17.049 -3.551 1.00 96.44 203 GLY A O 1
ATOM 1632 N N . ASN A 1 204 ? 11.259 15.331 -2.181 1.00 96.44 204 ASN A N 1
ATOM 1633 C CA . ASN A 1 204 ? 12.683 15.636 -2.030 1.00 96.44 204 ASN A CA 1
ATOM 1634 C C . ASN A 1 204 ? 13.587 14.671 -2.810 1.00 96.44 204 ASN A C 1
ATOM 1636 O O . ASN A 1 204 ? 14.811 14.799 -2.716 1.00 96.44 204 ASN A O 1
ATOM 1640 N N . GLY A 1 205 ? 13.027 13.706 -3.539 1.00 96.75 205 GLY A N 1
ATOM 1641 C CA . GLY A 1 205 ? 13.761 12.751 -4.355 1.00 96.75 205 GLY A CA 1
ATOM 1642 C C . GLY A 1 205 ? 13.576 12.961 -5.855 1.00 96.75 205 GLY A C 1
ATOM 1643 O O . GLY A 1 205 ? 13.623 14.097 -6.329 1.00 96.75 205 GLY A O 1
ATOM 1644 N N . ILE A 1 206 ? 13.495 11.861 -6.603 1.00 97.31 206 ILE A N 1
ATOM 1645 C CA . ILE A 1 206 ? 13.502 11.846 -8.074 1.00 97.31 206 ILE A CA 1
ATOM 1646 C C . ILE A 1 206 ? 12.174 11.398 -8.690 1.00 97.31 206 ILE A C 1
ATOM 1648 O O . ILE A 1 206 ? 12.059 11.371 -9.914 1.00 97.31 206 ILE A O 1
ATOM 1652 N N . MET A 1 207 ? 11.190 11.009 -7.878 1.00 98.12 207 MET A N 1
ATOM 1653 C CA . MET A 1 207 ? 9.903 10.537 -8.383 1.00 98.12 207 MET A CA 1
ATOM 1654 C C . MET A 1 207 ? 9.071 11.688 -8.961 1.00 98.12 207 MET A C 1
ATOM 1656 O O . MET A 1 207 ? 8.849 12.709 -8.308 1.00 98.12 207 MET A O 1
ATOM 1660 N N . ASP A 1 208 ? 8.556 11.512 -10.181 1.00 97.44 208 ASP A N 1
ATOM 1661 C CA . ASP A 1 208 ? 7.685 12.498 -10.831 1.00 97.44 208 ASP A CA 1
ATOM 1662 C C . ASP A 1 208 ? 6.217 12.312 -10.416 1.00 97.44 208 ASP A C 1
ATOM 1664 O O . ASP A 1 208 ? 5.379 11.789 -11.155 1.00 97.44 208 ASP A O 1
ATOM 1668 N N . PHE A 1 209 ? 5.886 12.756 -9.205 1.00 96.75 209 PHE A N 1
ATOM 1669 C CA . PHE A 1 209 ? 4.523 12.655 -8.676 1.00 96.75 209 PHE A CA 1
ATOM 1670 C C . PHE A 1 209 ? 3.489 13.495 -9.440 1.00 96.75 209 PHE A C 1
ATOM 1672 O O . PHE A 1 209 ? 2.295 13.203 -9.361 1.00 96.75 209 PHE A O 1
ATOM 1679 N N . HIS A 1 210 ? 3.918 14.508 -10.202 1.00 94.56 210 HIS A N 1
ATOM 1680 C CA . HIS A 1 210 ? 3.018 15.290 -11.052 1.00 94.56 210 HIS A CA 1
ATOM 1681 C C . HIS A 1 210 ? 2.517 14.480 -12.250 1.00 94.56 210 HIS A C 1
ATOM 1683 O O . HIS A 1 210 ? 1.397 14.705 -12.702 1.00 94.56 210 HIS A O 1
ATOM 1689 N N . ARG A 1 211 ? 3.300 13.504 -12.717 1.00 96.00 211 ARG A N 1
ATOM 1690 C CA . ARG A 1 211 ? 2.882 12.549 -13.749 1.00 96.00 211 ARG A CA 1
ATOM 1691 C C . ARG A 1 211 ? 2.227 11.294 -13.161 1.00 96.00 211 ARG A C 1
ATOM 1693 O O . ARG A 1 211 ? 1.214 10.825 -13.674 1.00 96.00 211 ARG A O 1
ATOM 1700 N N . ILE A 1 212 ? 2.788 10.764 -12.075 1.00 97.50 212 ILE A N 1
ATOM 1701 C CA . ILE A 1 212 ? 2.399 9.466 -11.504 1.00 97.50 212 ILE A CA 1
ATOM 1702 C C . ILE A 1 212 ? 1.009 9.509 -10.866 1.00 97.50 212 ILE A C 1
ATOM 1704 O O . ILE A 1 212 ? 0.169 8.668 -11.184 1.00 97.50 212 ILE A O 1
ATOM 1708 N N . ILE A 1 213 ? 0.739 10.489 -9.997 1.00 96.12 213 ILE A N 1
ATOM 1709 C CA . ILE A 1 213 ? -0.521 10.535 -9.240 1.00 96.12 213 ILE A CA 1
ATOM 1710 C C . ILE A 1 213 ? -1.740 10.676 -10.166 1.00 96.12 213 ILE A C 1
ATOM 1712 O O . ILE A 1 213 ? -2.668 9.878 -10.027 1.00 96.12 213 ILE A O 1
ATOM 1716 N N . PRO A 1 214 ? -1.758 11.589 -11.161 1.00 94.56 214 PRO A N 1
ATOM 1717 C CA . PRO A 1 214 ? -2.884 11.659 -12.090 1.00 94.56 214 PRO A CA 1
ATOM 1718 C C . PRO A 1 214 ? -3.101 10.364 -12.880 1.00 94.56 214 PRO A C 1
ATOM 1720 O O . PRO A 1 214 ? -4.246 10.016 -13.167 1.00 94.56 214 PRO A O 1
ATOM 1723 N N . SER A 1 215 ? -2.031 9.631 -13.216 1.00 96.62 215 SER A N 1
ATOM 1724 C CA . SER A 1 215 ? -2.156 8.335 -13.892 1.00 96.62 215 SER A CA 1
ATOM 1725 C C . SER A 1 215 ? -2.785 7.277 -12.985 1.00 96.62 215 SER A C 1
ATOM 1727 O O . SER A 1 215 ? -3.726 6.603 -13.405 1.00 96.62 215 SER A O 1
ATOM 1729 N N . LEU A 1 216 ? -2.338 7.176 -11.729 1.00 96.25 216 LEU A N 1
ATOM 1730 C CA . LEU A 1 216 ? -2.945 6.298 -10.723 1.00 96.25 216 LEU A CA 1
ATOM 1731 C C . LEU A 1 216 ? -4.442 6.588 -10.569 1.00 96.25 216 LEU A C 1
ATOM 1733 O O . LEU A 1 216 ? -5.270 5.681 -10.641 1.00 96.25 216 LEU A O 1
ATOM 1737 N N . GLU A 1 217 ? -4.804 7.861 -10.403 1.00 93.94 217 GLU A N 1
ATOM 1738 C CA . GLU A 1 217 ? -6.197 8.283 -10.248 1.00 93.94 217 GLU A CA 1
ATOM 1739 C C . GLU A 1 217 ? -7.058 7.931 -11.459 1.00 93.94 217 GLU A C 1
ATOM 1741 O O . GLU A 1 217 ? -8.137 7.352 -11.310 1.00 93.94 217 GLU A O 1
ATOM 1746 N N . LYS A 1 218 ? -6.571 8.267 -12.660 1.00 95.44 218 LYS A N 1
ATOM 1747 C CA . LYS A 1 218 ? -7.249 7.990 -13.930 1.00 95.44 218 LYS A CA 1
ATOM 1748 C C . LYS A 1 218 ? -7.491 6.494 -14.126 1.00 95.44 218 LYS A C 1
ATOM 1750 O O . LYS A 1 218 ? -8.515 6.120 -14.690 1.00 95.44 218 LYS A O 1
ATOM 1755 N N . ASN A 1 219 ? -6.565 5.658 -13.663 1.00 96.81 219 ASN A N 1
ATOM 1756 C CA . ASN A 1 219 ? -6.581 4.214 -13.881 1.00 96.81 219 ASN A CA 1
ATOM 1757 C C . ASN A 1 219 ? -7.134 3.413 -12.691 1.00 96.81 219 ASN A C 1
ATOM 1759 O O . ASN A 1 219 ? -6.955 2.198 -12.638 1.00 96.81 219 ASN A O 1
ATOM 1763 N N . GLY A 1 220 ? -7.864 4.057 -11.773 1.00 95.00 220 GLY A N 1
ATOM 1764 C CA . GLY A 1 220 ? -8.682 3.357 -10.778 1.00 95.00 220 GLY A CA 1
ATOM 1765 C C . GLY A 1 220 ? -8.055 3.192 -9.394 1.00 95.00 220 GLY A C 1
ATOM 1766 O O . GLY A 1 220 ? -8.575 2.411 -8.601 1.00 95.00 220 GLY A O 1
ATOM 1767 N N . CYS A 1 221 ? -7.003 3.941 -9.060 1.00 96.06 221 CYS A N 1
ATOM 1768 C CA . CYS A 1 221 ? -6.465 3.951 -7.701 1.00 96.06 221 CYS A CA 1
ATOM 1769 C C . CYS A 1 221 ? -7.449 4.601 -6.703 1.00 96.06 221 CYS A C 1
ATOM 1771 O O . CYS A 1 221 ? -8.075 5.644 -6.959 1.00 96.06 221 CYS A O 1
ATOM 1773 N N . HIS A 1 222 ? -7.622 3.955 -5.551 1.00 94.81 222 HIS A N 1
ATOM 1774 C CA . HIS A 1 222 ? -8.536 4.356 -4.486 1.00 94.81 222 HIS A CA 1
ATOM 1775 C C . HIS A 1 222 ? -7.853 5.237 -3.442 1.00 94.81 222 HIS A C 1
ATOM 1777 O O . HIS A 1 222 ? -8.468 6.229 -3.036 1.00 94.81 222 HIS A O 1
ATOM 1783 N N . TYR A 1 223 ? -6.617 4.895 -3.056 1.00 96.25 223 TYR A N 1
ATOM 1784 C CA . TYR A 1 223 ? -5.861 5.545 -1.985 1.00 96.25 223 TYR A CA 1
ATOM 1785 C C . TYR A 1 223 ? -4.370 5.646 -2.303 1.00 96.25 223 TYR A C 1
ATOM 1787 O O . TYR A 1 223 ? -3.778 4.738 -2.886 1.00 96.25 223 TYR A O 1
ATOM 1795 N N . LEU A 1 224 ? -3.773 6.750 -1.855 1.00 96.00 224 LEU A N 1
ATOM 1796 C CA . LEU A 1 224 ? -2.332 6.970 -1.855 1.00 96.00 224 LEU A CA 1
ATOM 1797 C C . LEU A 1 224 ? -1.806 6.774 -0.434 1.00 96.00 224 LEU A C 1
ATOM 1799 O O . LEU A 1 224 ? -2.306 7.393 0.512 1.00 96.00 224 LEU A O 1
ATOM 1803 N N . ILE A 1 225 ? -0.788 5.936 -0.301 1.00 98.31 225 ILE A N 1
ATOM 1804 C CA . ILE A 1 225 ? -0.222 5.534 0.982 1.00 98.31 225 ILE A CA 1
ATOM 1805 C C . ILE A 1 225 ? 1.235 5.961 0.984 1.00 98.31 225 ILE A C 1
ATOM 1807 O O . ILE A 1 225 ? 2.035 5.487 0.186 1.00 98.31 225 ILE A O 1
ATOM 1811 N N . VAL A 1 226 ? 1.582 6.912 1.840 1.00 98.25 226 VAL A N 1
ATOM 1812 C CA . VAL A 1 226 ? 2.971 7.319 2.024 1.00 98.25 226 VAL A CA 1
ATOM 1813 C C . VAL A 1 226 ? 3.710 6.188 2.729 1.00 98.25 226 VAL A C 1
ATOM 1815 O O . VAL A 1 226 ? 3.252 5.705 3.765 1.00 98.25 226 VAL A O 1
ATOM 1818 N N . GLU A 1 227 ? 4.876 5.813 2.213 1.00 97.88 227 GLU A N 1
ATOM 1819 C CA . GLU A 1 227 ? 5.806 4.935 2.920 1.00 97.88 227 GLU A CA 1
ATOM 1820 C C . GLU A 1 227 ? 7.233 5.507 2.880 1.00 97.88 227 GLU A C 1
ATOM 1822 O O . GLU A 1 227 ? 7.675 6.111 1.899 1.00 97.88 227 GLU A O 1
ATOM 1827 N N . LEU A 1 228 ? 7.979 5.345 3.974 1.00 94.75 228 LEU A N 1
ATOM 1828 C CA . LEU A 1 228 ? 9.355 5.811 4.109 1.00 94.75 228 LEU A CA 1
ATOM 1829 C C . LEU A 1 228 ? 10.261 4.729 4.693 1.00 94.75 228 LEU A C 1
ATOM 1831 O O . LEU A 1 228 ? 9.927 4.042 5.651 1.00 94.75 228 LEU A O 1
ATOM 1835 N N . GLY A 1 229 ? 11.485 4.645 4.169 1.00 88.69 229 GLY A N 1
ATOM 1836 C CA . GLY A 1 229 ? 12.530 3.781 4.730 1.00 88.69 229 GLY A CA 1
ATOM 1837 C C . GLY A 1 229 ? 13.326 4.400 5.888 1.00 88.69 229 GLY A C 1
ATOM 1838 O O . GLY A 1 229 ? 14.179 3.714 6.449 1.00 88.69 229 GLY A O 1
ATOM 1839 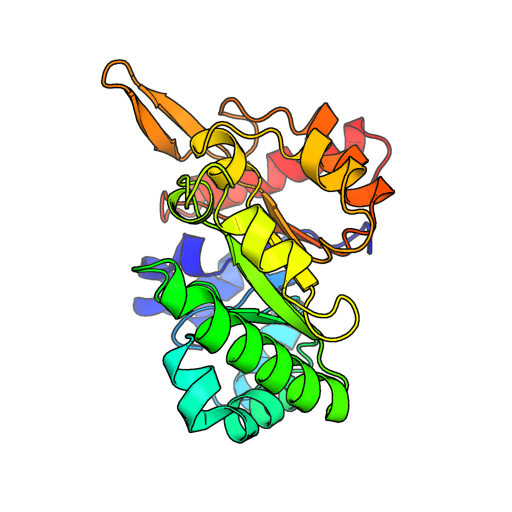N N . THR A 1 230 ? 13.101 5.676 6.227 1.00 87.50 230 THR A N 1
ATOM 1840 C CA . THR A 1 230 ? 13.976 6.461 7.122 1.00 87.50 230 THR A CA 1
ATOM 1841 C C . THR A 1 230 ? 13.694 6.273 8.615 1.00 87.50 230 THR A C 1
ATOM 1843 O O . THR A 1 230 ? 14.628 6.352 9.409 1.00 87.50 230 THR A O 1
ATOM 1846 N N . ASN A 1 231 ? 12.455 5.922 8.991 1.00 92.00 231 ASN A N 1
ATOM 1847 C CA . ASN A 1 231 ? 12.053 5.641 10.378 1.00 92.00 231 ASN A CA 1
ATOM 1848 C C . ASN A 1 231 ? 12.160 6.838 11.336 1.00 92.00 231 ASN A C 1
ATOM 1850 O O . ASN A 1 231 ? 12.469 6.667 12.512 1.00 92.00 231 ASN A O 1
ATOM 1854 N N . ASP A 1 232 ? 11.910 8.046 10.825 1.00 95.81 232 ASP A N 1
ATOM 1855 C CA . ASP A 1 232 ? 11.904 9.288 11.595 1.00 95.81 232 ASP A CA 1
ATOM 1856 C C . ASP A 1 232 ? 10.635 10.115 11.335 1.00 95.81 232 ASP A C 1
ATOM 1858 O O . ASP A 1 232 ? 10.139 10.225 10.211 1.00 95.81 232 ASP A O 1
ATOM 1862 N N . PHE A 1 233 ? 10.108 10.730 12.396 1.00 97.69 233 PHE A N 1
ATOM 1863 C CA . PHE A 1 233 ? 8.890 11.540 12.324 1.00 97.69 233 PHE A CA 1
ATOM 1864 C C . PHE A 1 233 ? 9.042 12.820 11.491 1.00 97.69 233 PHE A C 1
ATOM 1866 O O . PHE A 1 233 ? 8.053 13.280 10.925 1.00 97.69 233 PHE A O 1
ATOM 1873 N N . GLU A 1 234 ? 10.248 13.387 11.396 1.00 97.62 234 GLU A N 1
ATOM 1874 C CA . GLU A 1 234 ? 10.494 14.609 10.619 1.00 97.62 234 GLU A CA 1
ATOM 1875 C C . GLU A 1 234 ? 10.230 14.363 9.127 1.00 97.62 234 GLU A C 1
ATOM 1877 O O . GLU A 1 234 ? 9.508 15.123 8.478 1.00 97.62 234 GLU A O 1
ATOM 1882 N N . SER A 1 235 ? 10.735 13.252 8.592 1.00 97.62 235 SER A N 1
ATOM 1883 C CA . SER A 1 235 ? 10.516 12.837 7.208 1.00 97.62 235 SER A CA 1
ATOM 1884 C C . SER A 1 235 ? 9.060 12.462 6.947 1.00 97.62 235 SER A C 1
ATOM 1886 O O . SER A 1 235 ? 8.535 12.788 5.879 1.00 97.62 235 SER A O 1
ATOM 1888 N N . VAL A 1 236 ? 8.384 11.825 7.909 1.00 98.12 236 VAL A N 1
ATOM 1889 C CA . VAL A 1 236 ? 6.950 11.486 7.825 1.00 98.12 236 VAL A CA 1
ATOM 1890 C C . VAL A 1 236 ? 6.083 12.745 7.741 1.00 98.12 236 VAL A C 1
ATOM 1892 O O . VAL A 1 236 ? 5.207 12.838 6.876 1.00 98.12 236 VAL A O 1
ATOM 1895 N N . GLU A 1 237 ? 6.351 13.739 8.586 1.00 98.12 237 GLU A N 1
ATOM 1896 C CA . GLU A 1 237 ? 5.629 15.014 8.601 1.00 98.12 237 GLU A CA 1
ATOM 1897 C C . GLU A 1 237 ? 5.934 15.854 7.352 1.00 98.12 237 GLU A C 1
ATOM 1899 O O . GLU A 1 237 ? 5.031 16.395 6.702 1.00 98.12 237 GLU A O 1
ATOM 1904 N N . ALA A 1 238 ? 7.209 15.925 6.954 1.00 98.12 238 ALA A N 1
ATOM 1905 C CA . ALA A 1 238 ? 7.615 16.595 5.725 1.00 98.12 238 ALA A CA 1
ATOM 1906 C C . ALA A 1 238 ? 6.928 15.977 4.499 1.00 98.12 238 ALA A C 1
ATOM 1908 O O . ALA A 1 238 ? 6.449 16.715 3.635 1.00 98.12 238 ALA A O 1
ATOM 1909 N N . SER A 1 239 ? 6.828 14.647 4.462 1.00 97.88 239 SER A N 1
ATOM 1910 C CA . SER A 1 239 ? 6.153 13.902 3.400 1.00 97.88 239 SER A CA 1
ATOM 1911 C C . SER A 1 239 ? 4.673 14.237 3.313 1.00 97.88 239 SER A C 1
ATOM 1913 O O . SER A 1 239 ? 4.207 14.569 2.224 1.00 97.88 239 SER A O 1
ATOM 1915 N N . PHE A 1 240 ? 3.958 14.256 4.443 1.00 97.19 240 PHE A N 1
ATOM 1916 C CA . PHE A 1 240 ? 2.547 14.650 4.481 1.00 97.19 240 PHE A CA 1
ATOM 1917 C C . PHE A 1 240 ? 2.339 16.064 3.925 1.00 97.19 240 PHE A C 1
ATOM 1919 O O . PHE A 1 240 ? 1.540 16.305 3.020 1.00 97.19 240 PHE A O 1
ATOM 1926 N N . ARG A 1 241 ? 3.128 17.027 4.408 1.00 97.00 241 ARG A N 1
ATOM 1927 C CA . ARG A 1 241 ? 3.042 18.415 3.939 1.00 97.00 241 ARG A CA 1
ATOM 1928 C C . ARG A 1 241 ? 3.316 18.531 2.438 1.00 97.00 241 ARG A C 1
ATOM 1930 O O . ARG A 1 241 ? 2.693 19.352 1.762 1.00 97.00 241 ARG A O 1
ATOM 1937 N N . ASN A 1 242 ? 4.266 17.760 1.921 1.00 96.94 242 ASN A N 1
ATOM 1938 C CA . ASN A 1 242 ? 4.654 17.816 0.519 1.00 96.94 242 ASN A CA 1
ATOM 1939 C C . ASN A 1 242 ? 3.626 17.137 -0.393 1.00 96.94 242 ASN A C 1
ATOM 1941 O O . ASN A 1 242 ? 3.245 17.743 -1.395 1.00 96.94 242 ASN A O 1
ATOM 1945 N N . ILE A 1 243 ? 3.107 15.960 -0.029 1.00 95.12 243 ILE A N 1
ATOM 1946 C CA . ILE A 1 243 ? 2.077 15.280 -0.826 1.00 95.12 243 ILE A CA 1
ATOM 1947 C C . ILE A 1 243 ? 0.798 16.120 -0.908 1.00 95.12 243 ILE A C 1
ATOM 1949 O O . ILE A 1 243 ? 0.271 16.310 -1.999 1.00 95.12 243 ILE A O 1
ATOM 1953 N N . ILE A 1 244 ? 0.376 16.771 0.184 1.00 94.69 244 ILE A N 1
ATOM 1954 C CA . ILE A 1 244 ? -0.770 17.696 0.160 1.00 94.69 244 ILE A CA 1
ATOM 1955 C C . ILE A 1 244 ? -0.537 18.869 -0.808 1.00 94.69 244 ILE A C 1
ATOM 1957 O O . ILE A 1 244 ? -1.453 19.281 -1.521 1.00 94.69 244 ILE A O 1
ATOM 1961 N N . LYS A 1 245 ? 0.683 19.419 -0.882 1.00 94.00 245 LYS A N 1
ATOM 1962 C CA . LYS A 1 245 ? 1.008 20.477 -1.858 1.00 94.00 245 LYS A CA 1
ATOM 1963 C C . LYS A 1 245 ? 0.963 19.970 -3.298 1.00 94.00 245 LYS A C 1
ATOM 1965 O O . LYS A 1 245 ? 0.492 20.701 -4.167 1.00 94.00 245 LYS A O 1
ATOM 1970 N N . ILE A 1 246 ? 1.465 18.761 -3.551 1.00 92.94 246 ILE A N 1
ATOM 1971 C CA . ILE A 1 246 ? 1.446 18.134 -4.879 1.00 92.94 246 ILE A CA 1
ATOM 1972 C C . ILE A 1 246 ? -0.003 17.913 -5.324 1.00 92.94 246 ILE A C 1
ATOM 1974 O O . ILE A 1 246 ? -0.381 18.350 -6.409 1.00 92.94 246 ILE A O 1
ATOM 1978 N N . LEU A 1 247 ? -0.836 17.343 -4.451 1.00 91.12 247 LEU A N 1
ATOM 1979 C CA . LEU A 1 247 ? -2.243 17.072 -4.738 1.00 91.12 247 LEU A CA 1
ATOM 1980 C C . LEU A 1 247 ? -3.047 18.351 -5.018 1.00 91.12 247 LEU A C 1
ATOM 1982 O O . LEU A 1 247 ? -3.822 18.386 -5.971 1.00 91.12 247 LEU A O 1
ATOM 1986 N N . LYS A 1 248 ? -2.811 19.431 -4.261 1.00 88.44 248 LYS A N 1
ATOM 1987 C CA . LYS A 1 248 ? -3.438 20.741 -4.524 1.00 88.44 248 LYS A CA 1
ATOM 1988 C C . LYS A 1 248 ? -3.038 21.329 -5.878 1.00 88.44 248 LYS A C 1
ATOM 1990 O O . LYS A 1 248 ? -3.848 21.964 -6.540 1.00 88.44 248 LYS A O 1
ATOM 1995 N N . ARG A 1 249 ? -1.785 21.138 -6.304 1.00 84.56 249 ARG A N 1
ATOM 1996 C CA . ARG A 1 249 ? -1.297 21.633 -7.604 1.00 84.56 249 ARG A CA 1
ATOM 1997 C C . ARG A 1 249 ? -1.870 20.861 -8.788 1.00 84.56 249 ARG A C 1
ATOM 1999 O O . ARG A 1 249 ? -2.065 21.450 -9.844 1.00 84.56 249 ARG A O 1
ATOM 2006 N N . ASN A 1 250 ? -2.148 19.575 -8.609 1.00 77.62 250 ASN A N 1
ATOM 2007 C CA . ASN A 1 250 ? -2.707 18.718 -9.651 1.00 77.62 250 ASN A CA 1
ATOM 2008 C C . ASN A 1 250 ? -4.229 18.914 -9.849 1.00 77.62 250 ASN A C 1
ATOM 2010 O O . ASN A 1 250 ? -4.822 18.214 -10.664 1.00 77.62 250 ASN A O 1
ATOM 2014 N N . ASN A 1 251 ? -4.873 19.864 -9.146 1.00 68.50 251 ASN A N 1
ATOM 2015 C CA . ASN A 1 251 ? -6.339 20.027 -9.080 1.00 68.50 251 ASN A CA 1
ATOM 2016 C C . ASN A 1 251 ? -7.072 18.752 -8.617 1.00 68.50 251 ASN A C 1
ATOM 2018 O O . ASN A 1 251 ? -8.230 18.507 -8.964 1.00 68.50 251 ASN A O 1
ATOM 2022 N N . THR A 1 252 ? -6.380 17.914 -7.850 1.00 58.66 252 THR A N 1
ATOM 2023 C CA . THR A 1 252 ? -6.878 16.629 -7.345 1.00 58.66 252 THR A CA 1
ATOM 2024 C C . THR A 1 252 ? -7.339 16.706 -5.888 1.00 58.66 252 THR A C 1
ATOM 2026 O O . THR A 1 252 ? -7.820 15.707 -5.362 1.00 58.66 252 THR A O 1
ATOM 2029 N N . PHE A 1 253 ? -7.255 17.891 -5.272 1.00 47.41 253 PHE A N 1
ATOM 2030 C CA . PHE A 1 253 ? -7.631 18.197 -3.889 1.00 47.41 253 PHE A CA 1
ATOM 2031 C C . PHE A 1 253 ? -8.330 19.555 -3.793 1.00 47.41 253 PHE A C 1
ATOM 2033 O O . PHE A 1 253 ? -7.917 20.467 -4.548 1.00 47.41 253 PHE A O 1
#

Secondary structure (DSSP, 8-state):
--TT-EEEEGGGGHHHHTT-HHHHHHHHHHHT--EEEEES--TT--HHHHHHHHHHTTPEEEEEE--HHHHHH-HHHHHHHHHHHT--EEEE------SHHHHHHHHHHHHHHHHHHHHTT-EEEEE--SGGGSEETTEEHHHHHHHHS-TTTEEEEEEHHHHHHTT--HHHHHHHSTTSEEEEEE-EEEE-TTS-EEEE-TTSSS--HHHHHHHHHHTT--EEEE--SS--HHHHHHHHHHHHHHHHHTT--

Foldseek 3Di:
DQLQAEEAECVQQVVVCVVPVLVSLLLLLVLPGQEYEAEDDLSPDALQRSLVSCVVSNYHHAEYADEPVCLVPPLVVVLVSCVSSVYQEYEHADDPPPAPVVLLVVLVSQQVSLVVCVVSNHAYEYEDALQQQDDHPRHRNVVSSLVSHDLNRYAYAYEQVRCVVNVHHLLVVLVVQFSRHQHYEQWFFAQDPVRDTGTAQHPPHDDPCLRNVVSCVVRHHNYYYYHTPPNDVVSVSSNVVVVVVSCVVSVSD